Protein AF-A0A357V4C2-F1 (afdb_monomer_lite)

pLDDT: mean 92.84, std 8.67, range [49.09, 98.75]

Secondary structure (DSSP, 8-state):
-HHHHHHHHHHHHHHHHHHHHHHTT-EEE--S--SGGGEEEETTEEEE-----S-HHHHEEEHHHHHHHHHHHHHHTT-HHHHHHHHHHHHTTS-TTSHHHHGGGGHHHHHHHHHHHHHHHHHHHHHH-S-HHHHHHHHHHHHHHHHHHHHHTSPPPP-EEEE---TTSSHHHHHHHHGGGSSSTT--EEEEHHHHHHHHHT--TTSPPPGGGGSHHHHHHHHHHHHHHHHHHHHTT--EEEE----SGGG-

Structure (mmCIF, N/CA/C/O backbone):
data_AF-A0A357V4C2-F1
#
_entry.id   AF-A0A357V4C2-F1
#
loop_
_atom_site.group_PDB
_atom_site.id
_atom_site.type_symbol
_atom_site.label_atom_id
_atom_site.label_alt_id
_atom_site.label_comp_id
_atom_site.label_asym_id
_atom_site.label_entity_id
_atom_site.label_seq_id
_atom_site.pdbx_PDB_ins_code
_atom_site.Cartn_x
_atom_site.Cartn_y
_atom_site.Cartn_z
_atom_site.occupancy
_atom_site.B_iso_or_equiv
_atom_site.auth_seq_id
_atom_site.auth_comp_id
_atom_site.auth_asym_id
_atom_site.auth_atom_id
_atom_site.pdbx_PDB_model_num
ATOM 1 N N . ASP A 1 1 ? 14.627 -16.674 -13.467 1.00 81.00 1 ASP A N 1
ATOM 2 C CA . ASP A 1 1 ? 15.610 -15.724 -12.892 1.00 81.00 1 ASP A CA 1
ATOM 3 C C . ASP A 1 1 ? 15.051 -15.270 -11.551 1.00 81.00 1 ASP A C 1
ATOM 5 O O . ASP A 1 1 ? 13.855 -15.416 -11.337 1.00 81.00 1 ASP A O 1
ATOM 9 N N . ALA A 1 2 ? 15.866 -14.753 -10.628 1.00 87.06 2 ALA A N 1
ATOM 10 C CA . ALA A 1 2 ? 15.413 -14.532 -9.247 1.00 87.06 2 ALA A CA 1
ATOM 11 C C . ALA A 1 2 ? 14.161 -13.636 -9.119 1.00 87.06 2 ALA A C 1
ATOM 13 O O . ALA A 1 2 ? 13.390 -13.806 -8.179 1.00 87.06 2 ALA A O 1
ATOM 14 N N . LEU A 1 3 ? 13.957 -12.695 -10.052 1.00 92.62 3 LEU A N 1
ATOM 15 C CA . LEU A 1 3 ? 12.750 -11.868 -10.091 1.00 92.62 3 LEU A CA 1
ATOM 16 C C . LEU A 1 3 ? 11.538 -12.697 -10.532 1.00 92.62 3 LEU A C 1
ATOM 18 O O . LEU A 1 3 ? 10.541 -12.730 -9.826 1.00 92.62 3 LEU A O 1
ATOM 22 N N . THR A 1 4 ? 11.644 -13.410 -11.655 1.00 93.69 4 THR A N 1
ATOM 23 C CA . THR A 1 4 ? 10.570 -14.266 -12.185 1.00 93.69 4 THR A CA 1
ATOM 24 C C . THR A 1 4 ? 10.181 -15.358 -11.195 1.00 93.69 4 THR A C 1
ATOM 26 O O . THR A 1 4 ? 8.996 -15.572 -10.948 1.00 93.69 4 THR A O 1
ATOM 29 N N . ASP A 1 5 ? 11.172 -16.041 -10.625 1.00 93.88 5 ASP A N 1
ATOM 30 C CA . ASP A 1 5 ? 10.958 -17.181 -9.736 1.00 93.88 5 ASP A CA 1
ATOM 31 C C . ASP A 1 5 ? 10.336 -16.706 -8.412 1.00 93.88 5 ASP A C 1
ATOM 33 O O . ASP A 1 5 ? 9.346 -17.277 -7.958 1.00 93.88 5 ASP A O 1
ATOM 37 N N . GLY A 1 6 ? 10.831 -15.590 -7.857 1.00 94.31 6 GLY A N 1
ATOM 38 C CA . GLY A 1 6 ? 10.263 -14.968 -6.658 1.00 94.31 6 GLY A CA 1
ATOM 39 C C . GLY A 1 6 ? 8.847 -14.422 -6.869 1.00 94.31 6 GLY A C 1
ATOM 40 O O . GLY A 1 6 ? 7.979 -14.633 -6.025 1.00 94.31 6 GLY A O 1
ATOM 41 N N . SER A 1 7 ? 8.578 -13.763 -8.004 1.00 95.75 7 SER A N 1
ATOM 42 C CA . SER A 1 7 ? 7.233 -13.273 -8.330 1.00 95.75 7 SER A CA 1
ATOM 43 C C . SER A 1 7 ? 6.234 -14.418 -8.483 1.00 95.75 7 SER A C 1
ATOM 45 O O . SER A 1 7 ? 5.135 -14.319 -7.946 1.00 95.75 7 SER A O 1
ATOM 47 N N . ARG A 1 8 ? 6.609 -15.507 -9.173 1.00 96.06 8 ARG A N 1
ATOM 48 C CA . ARG A 1 8 ? 5.746 -16.688 -9.343 1.00 96.06 8 ARG A CA 1
ATOM 49 C C . ARG A 1 8 ? 5.461 -17.375 -8.016 1.00 96.06 8 ARG A C 1
ATOM 51 O O . ARG A 1 8 ? 4.304 -17.608 -7.705 1.00 96.06 8 ARG A O 1
ATOM 58 N N . GLN A 1 9 ? 6.486 -17.608 -7.199 1.00 95.56 9 GLN A N 1
ATOM 59 C CA . GLN A 1 9 ? 6.306 -18.216 -5.881 1.00 95.56 9 GLN A CA 1
ATOM 60 C C . GLN A 1 9 ? 5.346 -17.399 -5.001 1.00 95.56 9 GLN A C 1
ATOM 62 O O . GLN A 1 9 ? 4.461 -17.960 -4.354 1.00 95.56 9 GLN A O 1
ATOM 67 N N . LEU A 1 10 ? 5.504 -16.071 -4.985 1.00 95.00 10 LEU A N 1
ATOM 68 C CA . LEU A 1 10 ? 4.632 -15.198 -4.207 1.00 95.00 10 LEU A CA 1
ATOM 69 C C . LEU A 1 10 ? 3.207 -15.176 -4.777 1.00 95.00 10 LEU A C 1
ATOM 71 O O . LEU A 1 10 ? 2.251 -15.295 -4.014 1.00 95.00 10 LEU A O 1
ATOM 75 N N . GLN A 1 11 ? 3.054 -15.097 -6.101 1.00 96.50 11 GLN A N 1
ATOM 76 C CA . GLN A 1 11 ? 1.756 -15.202 -6.772 1.00 96.50 11 GLN A CA 1
ATOM 77 C C . GLN A 1 11 ? 1.038 -16.515 -6.433 1.00 96.50 11 GLN A C 1
ATOM 79 O O . GLN A 1 11 ? -0.134 -16.484 -6.055 1.00 96.50 11 GLN A O 1
ATOM 84 N N . ASP A 1 12 ? 1.732 -17.650 -6.511 1.00 97.00 12 ASP A N 1
ATOM 85 C CA . ASP A 1 12 ? 1.168 -18.968 -6.212 1.00 97.00 12 ASP A CA 1
ATOM 86 C C . ASP A 1 12 ? 0.656 -19.016 -4.763 1.00 97.00 12 ASP A C 1
ATOM 88 O O . ASP A 1 12 ? -0.478 -19.422 -4.512 1.00 97.00 12 ASP A O 1
ATOM 92 N N . SER A 1 13 ? 1.438 -18.490 -3.811 1.00 96.62 13 SER A N 1
ATOM 93 C CA . SER A 1 13 ? 1.037 -18.415 -2.396 1.00 96.62 13 SER A CA 1
ATOM 94 C C . SER A 1 13 ? -0.152 -17.482 -2.118 1.00 96.62 13 SER A C 1
ATOM 96 O O . SER A 1 13 ? -0.838 -17.648 -1.111 1.00 96.62 13 SER A O 1
ATOM 98 N N . LEU A 1 14 ? -0.425 -16.522 -3.008 1.00 97.25 14 LEU A N 1
ATOM 99 C CA . LEU A 1 14 ? -1.455 -15.491 -2.843 1.00 97.25 14 LEU A CA 1
ATOM 100 C C . LEU A 1 14 ? -2.625 -15.632 -3.830 1.00 97.25 14 LEU A C 1
ATOM 102 O O . LEU A 1 14 ? -3.494 -14.761 -3.880 1.00 97.25 14 LEU A O 1
ATOM 106 N N . THR A 1 15 ? -2.685 -16.727 -4.594 1.00 97.81 15 THR A N 1
ATOM 107 C CA . THR A 1 15 ? -3.699 -16.935 -5.644 1.00 97.81 15 THR A CA 1
ATOM 108 C C . THR A 1 15 ? -5.122 -16.851 -5.091 1.00 97.81 15 THR A C 1
ATOM 110 O O . THR A 1 15 ? -5.951 -16.127 -5.636 1.00 97.81 15 THR A O 1
ATOM 113 N N . ALA A 1 16 ? -5.390 -17.484 -3.945 1.00 97.94 16 ALA A N 1
ATOM 114 C CA . ALA A 1 16 ? -6.708 -17.423 -3.311 1.00 97.94 16 ALA A CA 1
ATOM 115 C C . ALA A 1 16 ? -7.118 -15.989 -2.921 1.00 97.94 16 ALA A C 1
ATOM 117 O O . ALA A 1 16 ? -8.288 -15.628 -3.033 1.00 97.94 16 ALA A O 1
ATOM 118 N N . LEU A 1 17 ? -6.165 -15.153 -2.494 1.00 97.88 17 LEU A N 1
ATOM 119 C CA . LEU A 1 17 ? -6.431 -13.755 -2.153 1.00 97.88 17 LEU A CA 1
ATOM 120 C C . LEU A 1 17 ? -6.676 -12.905 -3.408 1.00 97.88 17 LEU A C 1
ATOM 122 O O . LEU A 1 17 ? -7.552 -12.042 -3.395 1.00 97.88 17 LEU A O 1
ATOM 126 N N . LEU A 1 18 ? -5.948 -13.163 -4.500 1.00 97.81 18 LEU A N 1
ATOM 127 C CA . LEU A 1 18 ? -6.205 -12.535 -5.801 1.00 97.81 18 LEU A CA 1
ATOM 128 C C . LEU A 1 18 ? -7.623 -12.849 -6.301 1.00 97.81 18 LEU A C 1
ATOM 130 O O . LEU A 1 18 ? -8.354 -11.931 -6.680 1.00 97.81 18 LEU A O 1
ATOM 134 N N . ASP A 1 19 ? -8.032 -14.118 -6.248 1.00 97.56 19 ASP A N 1
ATOM 135 C CA . ASP A 1 19 ? -9.378 -14.544 -6.640 1.00 97.56 19 ASP A CA 1
ATOM 136 C C . ASP A 1 19 ? -10.453 -13.927 -5.737 1.00 97.56 19 ASP A C 1
ATOM 138 O O . ASP A 1 19 ? -11.412 -13.340 -6.235 1.00 97.56 19 ASP A O 1
ATOM 142 N N . ALA A 1 20 ? -10.258 -13.948 -4.414 1.00 97.00 20 ALA A N 1
ATOM 143 C CA . ALA A 1 20 ? -11.191 -13.332 -3.471 1.00 97.00 20 ALA A CA 1
ATOM 144 C C . ALA A 1 20 ? -11.370 -11.828 -3.728 1.00 97.00 20 ALA A C 1
ATOM 146 O O . ALA A 1 20 ? -12.476 -11.290 -3.617 1.00 97.00 20 ALA A O 1
ATOM 147 N N . ARG A 1 21 ? -10.296 -11.123 -4.104 1.00 96.75 21 ARG A N 1
ATOM 148 C CA . ARG A 1 21 ? -10.368 -9.702 -4.460 1.00 96.75 21 ARG A CA 1
ATOM 149 C C . ARG A 1 21 ? -11.123 -9.469 -5.766 1.00 96.75 21 ARG A C 1
ATOM 151 O O . ARG A 1 21 ? -11.951 -8.557 -5.821 1.00 96.75 21 ARG A O 1
ATOM 158 N N . ARG A 1 22 ? -10.907 -10.305 -6.787 1.00 96.50 22 ARG A N 1
ATOM 159 C CA . ARG A 1 22 ? -11.706 -10.281 -8.024 1.00 96.50 22 ARG A CA 1
ATOM 160 C C . ARG A 1 22 ? -13.189 -10.470 -7.714 1.00 96.50 22 ARG A C 1
ATOM 162 O O . ARG A 1 22 ? -13.999 -9.633 -8.106 1.00 96.50 22 ARG A O 1
ATOM 169 N N . ASP A 1 23 ? -13.523 -11.523 -6.978 1.00 96.75 23 ASP A N 1
ATOM 170 C CA . ASP A 1 23 ? -14.907 -11.938 -6.727 1.00 96.75 23 ASP A CA 1
ATOM 171 C C . ASP A 1 23 ? -15.659 -10.954 -5.815 1.00 96.75 23 ASP A C 1
ATOM 173 O O . ASP A 1 23 ? -16.881 -10.843 -5.878 1.00 96.75 23 ASP A O 1
ATOM 177 N N . SER A 1 24 ? -14.928 -10.168 -5.021 1.00 95.19 24 SER A N 1
ATOM 178 C CA . SER A 1 24 ? -15.470 -9.084 -4.193 1.00 95.19 24 SER A CA 1
ATOM 179 C C . SER A 1 24 ? -15.446 -7.707 -4.876 1.00 95.19 24 SER A C 1
ATOM 181 O O . SER A 1 24 ? -15.618 -6.682 -4.214 1.00 95.19 24 SER A O 1
ATOM 183 N N . GLY A 1 25 ? -15.235 -7.650 -6.196 1.00 95.06 25 GLY A N 1
ATOM 184 C CA . GLY A 1 25 ? -15.371 -6.425 -6.990 1.00 95.06 25 GLY A CA 1
ATOM 185 C C . GLY A 1 25 ? -14.193 -5.450 -6.904 1.00 95.06 25 GLY A C 1
ATOM 186 O O . GLY A 1 25 ? -14.340 -4.285 -7.276 1.00 95.06 25 GLY A O 1
ATOM 187 N N . ARG A 1 26 ? -13.016 -5.891 -6.431 1.00 96.62 26 ARG A N 1
ATOM 188 C CA . ARG A 1 26 ? -11.792 -5.063 -6.445 1.00 96.62 26 ARG A CA 1
ATOM 189 C C . ARG A 1 26 ? -11.100 -5.039 -7.802 1.00 96.62 26 ARG A C 1
ATOM 191 O O . ARG A 1 26 ? -10.228 -4.203 -8.005 1.00 96.62 26 ARG A O 1
ATOM 198 N N . VAL A 1 27 ? -11.480 -5.902 -8.739 1.00 97.12 27 VAL A N 1
ATOM 199 C CA . VAL A 1 27 ? -11.058 -5.787 -10.140 1.00 97.12 27 VAL A CA 1
ATOM 200 C C . VAL A 1 27 ? -12.085 -4.935 -10.877 1.00 97.12 27 VAL A C 1
ATOM 202 O O . VAL A 1 27 ? -13.242 -5.327 -11.015 1.00 97.12 27 VAL A O 1
ATOM 205 N N . ARG A 1 28 ? -11.667 -3.751 -11.329 1.00 95.75 28 ARG A N 1
ATOM 206 C CA . ARG A 1 28 ? -12.536 -2.769 -11.994 1.00 95.75 28 ARG A CA 1
ATOM 207 C C . ARG A 1 28 ? -11.776 -2.018 -13.077 1.00 95.75 28 ARG A C 1
ATOM 209 O O . ARG A 1 28 ? -10.562 -2.160 -13.193 1.00 95.75 28 ARG A O 1
ATOM 216 N N . HIS A 1 29 ? -12.490 -1.204 -13.850 1.00 96.81 29 HIS A N 1
ATOM 217 C CA . HIS A 1 29 ? -11.849 -0.257 -14.755 1.00 96.81 29 HIS A CA 1
ATOM 218 C C . HIS A 1 29 ? -11.107 0.811 -13.932 1.00 96.81 29 HIS A C 1
ATOM 220 O O . HIS A 1 29 ? -11.721 1.555 -13.164 1.00 96.81 29 HIS A O 1
ATOM 226 N N . CYS A 1 30 ? -9.786 0.807 -14.044 1.00 97.06 30 CYS A N 1
ATOM 227 C CA . CYS A 1 30 ? -8.820 1.604 -13.297 1.00 97.06 30 CYS A CA 1
ATOM 228 C C . CYS A 1 30 ? -8.010 2.481 -14.271 1.00 97.06 30 CYS A C 1
ATOM 230 O O . CYS A 1 30 ? -8.277 2.490 -15.469 1.00 97.06 30 CYS A O 1
ATOM 232 N N . HIS A 1 31 ? -7.008 3.212 -13.780 1.00 97.56 31 HIS A N 1
ATOM 233 C CA . HIS A 1 31 ? -6.153 4.028 -14.647 1.00 97.56 31 HIS A CA 1
ATOM 234 C C . HIS A 1 31 ? -5.223 3.172 -15.521 1.00 97.56 31 HIS A C 1
ATOM 236 O O . HIS A 1 31 ? -4.890 3.548 -16.644 1.00 97.56 31 HIS A O 1
ATOM 242 N N . GLY A 1 32 ? -4.730 2.049 -14.992 1.00 95.88 32 GLY A N 1
ATOM 243 C CA . GLY A 1 32 ? -3.836 1.121 -15.694 1.00 95.88 32 GLY A CA 1
ATOM 244 C C . GLY A 1 32 ? -2.366 1.560 -15.709 1.00 95.88 32 GLY A C 1
ATOM 245 O O . GLY A 1 32 ? -1.478 0.710 -15.613 1.00 95.88 32 GLY A O 1
ATOM 246 N N . ASP A 1 33 ? -2.110 2.871 -15.739 1.00 96.19 33 ASP A N 1
ATOM 247 C CA . ASP A 1 33 ? -0.777 3.507 -15.741 1.00 96.19 33 ASP A CA 1
ATOM 248 C C . ASP A 1 33 ? -0.645 4.648 -14.704 1.00 96.19 33 ASP A C 1
ATOM 250 O O . ASP A 1 33 ? -0.179 5.746 -15.005 1.00 96.19 33 ASP A O 1
ATOM 254 N N . LEU A 1 34 ? -1.117 4.426 -13.470 1.00 97.00 34 LEU A N 1
ATOM 255 C CA . LEU A 1 34 ? -1.175 5.450 -12.414 1.00 97.00 34 LEU A CA 1
ATOM 256 C C . LEU A 1 34 ? 0.198 5.787 -11.799 1.00 97.00 34 LEU A C 1
ATOM 258 O O . LEU A 1 34 ? 0.466 5.509 -10.632 1.00 97.00 34 LEU A O 1
ATOM 262 N N . HIS A 1 35 ? 1.095 6.391 -12.568 1.00 96.44 35 HIS A N 1
ATOM 263 C CA . HIS A 1 35 ? 2.409 6.834 -12.095 1.00 96.44 35 HIS A CA 1
ATOM 264 C C . HIS A 1 35 ? 2.521 8.366 -12.076 1.00 96.44 35 HIS A C 1
ATOM 266 O O . HIS A 1 35 ? 1.731 9.050 -12.717 1.00 96.44 35 HIS A O 1
ATOM 272 N N . LEU A 1 36 ? 3.521 8.943 -11.398 1.00 96.06 36 LEU A N 1
ATOM 273 C CA . LEU A 1 36 ? 3.604 10.400 -11.185 1.00 96.06 36 LEU A CA 1
ATOM 274 C C . LEU A 1 36 ? 3.654 11.226 -12.474 1.00 96.06 36 LEU A C 1
ATOM 276 O O . LEU A 1 36 ? 3.258 12.384 -12.451 1.00 96.06 36 LEU A O 1
ATOM 280 N N . ALA A 1 37 ? 4.134 10.665 -13.589 1.00 95.38 37 ALA A N 1
ATOM 281 C CA . ALA A 1 37 ? 4.128 11.392 -14.861 1.00 95.38 37 ALA A CA 1
ATOM 282 C C . ALA A 1 37 ? 2.712 11.579 -15.445 1.00 95.38 37 ALA A C 1
ATOM 284 O O . ALA A 1 37 ? 2.551 12.417 -16.320 1.00 95.38 37 ALA A O 1
ATOM 285 N N . ASN A 1 38 ? 1.722 10.855 -14.912 1.00 97.25 38 ASN A N 1
ATOM 286 C CA . ASN A 1 38 ? 0.304 10.870 -15.289 1.00 97.25 38 ASN A CA 1
ATOM 287 C C . ASN A 1 38 ? -0.548 11.561 -14.205 1.00 97.25 38 ASN A C 1
ATOM 289 O O . ASN A 1 38 ? -1.750 11.335 -14.072 1.00 97.25 38 ASN A O 1
ATOM 293 N N . ILE A 1 39 ? 0.099 12.397 -13.384 1.00 96.88 39 ILE A N 1
ATOM 294 C CA . ILE A 1 39 ? -0.542 13.243 -12.379 1.00 96.88 39 ILE A CA 1
ATOM 295 C C . ILE A 1 39 ? -0.034 14.666 -12.573 1.00 96.88 39 ILE A C 1
ATOM 297 O O . ILE A 1 39 ? 1.165 14.929 -12.478 1.00 96.88 39 ILE A O 1
ATOM 301 N N . CYS A 1 40 ? -0.944 15.600 -12.821 1.00 96.62 40 CYS A N 1
ATOM 302 C CA . CYS A 1 40 ? -0.629 17.018 -12.928 1.00 96.62 40 CYS A CA 1
ATOM 303 C C . CYS A 1 40 ? -1.440 17.833 -11.918 1.00 96.62 40 CYS A C 1
ATOM 305 O O . CYS A 1 40 ? -2.384 17.342 -11.297 1.00 96.62 40 CYS A O 1
ATOM 307 N N . LEU A 1 41 ? -1.051 19.092 -11.729 1.00 97.44 41 LEU A N 1
ATOM 308 C CA . LEU A 1 41 ? -1.914 20.070 -11.081 1.00 97.44 41 LEU A CA 1
ATOM 309 C C . LEU A 1 41 ? -2.729 20.758 -12.168 1.00 97.44 41 LEU A C 1
ATOM 311 O O . LEU A 1 41 ? -2.182 21.519 -12.964 1.00 97.44 41 LEU A O 1
ATOM 315 N N . PHE A 1 42 ? -4.027 20.495 -12.180 1.00 97.06 42 PHE A N 1
ATOM 316 C CA . PHE A 1 42 ? -4.988 21.195 -13.018 1.00 97.06 42 PHE A CA 1
ATOM 317 C C . PHE A 1 42 ? -5.918 21.973 -12.089 1.00 97.06 42 PHE A C 1
ATOM 319 O O . PHE A 1 42 ? -6.444 21.409 -11.135 1.00 97.06 42 PHE A O 1
ATOM 326 N N . GLU A 1 43 ? -6.023 23.290 -12.286 1.00 96.44 43 GLU A N 1
ATOM 327 C CA . GLU A 1 43 ? -6.814 24.182 -11.418 1.00 96.44 43 GLU A CA 1
ATOM 328 C C . GLU A 1 43 ? -6.485 24.043 -9.914 1.00 96.44 43 GLU A C 1
ATOM 330 O O . GLU A 1 43 ? -7.354 24.079 -9.048 1.00 96.44 43 GLU A O 1
ATOM 335 N N . ASN A 1 44 ? -5.194 23.889 -9.588 1.00 95.00 44 ASN A N 1
ATOM 336 C CA . ASN A 1 44 ? -4.680 23.648 -8.229 1.00 95.00 44 ASN A CA 1
ATOM 337 C C . ASN A 1 44 ? -5.148 22.334 -7.568 1.00 95.00 44 ASN A C 1
ATOM 339 O O . ASN A 1 44 ? -4.936 22.148 -6.368 1.00 95.00 44 ASN A O 1
ATOM 343 N N . ALA A 1 45 ? -5.714 21.399 -8.333 1.00 95.06 45 ALA A N 1
ATOM 344 C CA . ALA A 1 45 ? -6.089 20.069 -7.870 1.00 95.06 45 ALA A CA 1
ATOM 345 C C . ALA A 1 45 ? -5.209 18.981 -8.518 1.00 95.06 45 ALA A C 1
ATOM 347 O O . ALA A 1 45 ? -4.977 19.017 -9.733 1.00 95.06 45 ALA A O 1
ATOM 348 N N . PRO A 1 46 ? -4.725 17.986 -7.74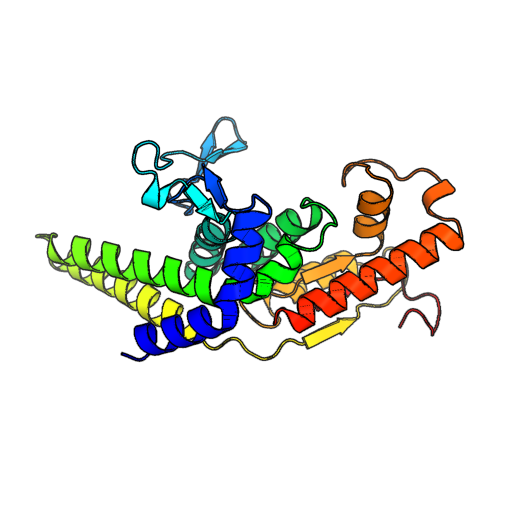6 1.00 93.69 46 PRO A N 1
ATOM 349 C CA . PRO A 1 46 ? -4.105 16.795 -8.315 1.00 93.69 46 PRO A CA 1
ATOM 350 C C . PRO A 1 46 ? -5.099 16.084 -9.234 1.00 93.69 46 PRO A C 1
ATOM 352 O O . PRO A 1 46 ? -6.151 15.634 -8.783 1.00 93.69 46 PRO A O 1
ATOM 355 N N . THR A 1 47 ? -4.756 15.997 -10.512 1.00 96.62 47 THR A N 1
ATOM 356 C CA . THR A 1 47 ? -5.618 15.457 -11.561 1.00 96.62 47 THR A CA 1
ATOM 357 C C . THR A 1 47 ? -4.875 14.357 -12.296 1.00 96.62 47 THR A C 1
ATOM 359 O O . THR A 1 47 ? -3.725 14.532 -12.703 1.00 96.62 47 THR A O 1
ATOM 362 N N . LEU A 1 48 ? -5.531 13.205 -12.413 1.00 96.50 48 LEU A N 1
ATOM 363 C CA . LEU A 1 48 ? -5.026 12.055 -13.154 1.00 96.50 48 LEU A CA 1
ATOM 364 C C . LEU A 1 48 ? -5.335 12.250 -14.641 1.00 96.50 48 LEU A C 1
ATOM 366 O O . LEU A 1 48 ? -6.424 12.720 -14.974 1.00 96.50 48 LEU A O 1
ATOM 370 N N . PHE A 1 49 ? -4.405 11.897 -15.519 1.00 96.62 49 PHE A N 1
ATOM 371 C CA . PHE A 1 49 ? -4.584 11.987 -16.969 1.00 96.62 49 PHE A CA 1
ATOM 372 C C . PHE A 1 49 ? -3.836 10.852 -17.676 1.00 96.62 49 PHE A C 1
ATOM 374 O O . PHE A 1 49 ? -2.974 10.227 -17.073 1.00 96.62 49 PHE A O 1
ATOM 381 N N . ASP A 1 50 ? -4.136 10.613 -18.955 1.00 95.12 50 ASP A N 1
ATOM 382 C CA . ASP A 1 50 ? -3.511 9.538 -19.752 1.00 95.12 50 ASP A CA 1
ATOM 383 C C . ASP A 1 50 ? -3.781 8.127 -19.186 1.00 95.12 50 ASP A C 1
ATOM 385 O O . ASP A 1 50 ? -2.894 7.283 -19.043 1.00 95.12 50 ASP A O 1
ATOM 389 N N . ALA A 1 51 ? -5.038 7.874 -18.807 1.00 95.88 51 ALA A N 1
ATOM 390 C CA . ALA A 1 51 ? -5.490 6.540 -18.427 1.00 95.88 51 ALA A CA 1
ATOM 391 C C . ALA A 1 51 ? -5.553 5.611 -19.649 1.00 95.88 51 ALA A C 1
ATOM 393 O O . ALA A 1 51 ? -5.848 6.035 -20.766 1.00 95.88 51 ALA A O 1
ATOM 394 N N . ILE A 1 52 ? -5.321 4.315 -19.437 1.00 93.81 52 ILE A N 1
ATOM 395 C CA . ILE A 1 52 ? -5.466 3.317 -20.498 1.00 93.81 52 ILE A CA 1
ATOM 396 C C . ILE A 1 52 ? -6.960 3.049 -20.713 1.00 93.81 52 ILE A C 1
ATOM 398 O O . ILE A 1 52 ? -7.593 2.414 -19.880 1.00 93.81 52 ILE A O 1
ATOM 402 N N . GLU A 1 53 ? -7.516 3.492 -21.842 1.00 87.62 53 GLU A N 1
ATOM 403 C CA . GLU A 1 53 ? -8.964 3.384 -22.114 1.00 87.62 53 GLU A CA 1
ATOM 404 C C . GLU A 1 53 ? -9.345 2.227 -23.050 1.00 87.62 53 GLU A C 1
ATOM 406 O O . GLU A 1 53 ? -10.474 1.743 -23.025 1.00 87.62 53 GLU A O 1
ATOM 411 N N . PHE A 1 54 ? -8.412 1.767 -23.889 1.00 87.12 54 PHE A N 1
ATOM 412 C CA . PHE A 1 54 ? -8.725 0.869 -25.013 1.00 87.12 54 PHE A CA 1
ATOM 413 C C . PHE A 1 54 ? -8.140 -0.538 -24.874 1.00 87.12 54 PHE A C 1
ATOM 415 O O . PHE A 1 54 ? -8.217 -1.339 -25.804 1.00 87.12 54 PHE A O 1
ATOM 422 N N . ASN A 1 55 ? -7.533 -0.853 -23.729 1.00 91.81 55 ASN A N 1
ATOM 423 C CA . ASN A 1 55 ? -6.977 -2.173 -23.468 1.00 91.81 55 ASN A CA 1
ATOM 424 C C . ASN A 1 55 ? -7.455 -2.698 -22.115 1.00 91.81 55 ASN A C 1
ATOM 426 O O . ASN A 1 55 ? -6.848 -2.431 -21.078 1.00 91.81 55 ASN A O 1
ATOM 430 N N . ASP A 1 56 ? -8.524 -3.494 -22.150 1.00 91.06 56 ASP A N 1
ATOM 431 C CA . ASP A 1 56 ? -9.121 -4.102 -20.961 1.00 91.06 56 ASP A CA 1
ATOM 432 C C . ASP A 1 56 ? -8.114 -4.921 -20.142 1.00 91.06 56 ASP A C 1
ATOM 434 O O . ASP A 1 56 ? -8.207 -4.930 -18.919 1.00 91.06 56 ASP A O 1
ATOM 438 N N . ALA A 1 57 ? -7.124 -5.561 -20.775 1.00 90.69 57 ALA A N 1
ATOM 439 C CA . ALA A 1 57 ? -6.120 -6.351 -20.059 1.00 90.69 57 ALA A CA 1
ATOM 440 C C . ALA A 1 57 ? -5.205 -5.488 -19.170 1.00 90.69 57 ALA A C 1
ATOM 442 O O . ALA A 1 57 ? -4.614 -5.997 -18.219 1.00 90.69 57 ALA A O 1
ATOM 443 N N . PHE A 1 58 ? -5.094 -4.191 -19.464 1.00 90.25 58 PHE A N 1
ATOM 444 C CA . PHE A 1 58 ? -4.321 -3.235 -18.670 1.00 90.25 58 PHE A CA 1
ATOM 445 C C . PHE A 1 58 ? -5.196 -2.291 -17.841 1.00 90.25 58 PHE A C 1
ATOM 447 O O . PHE A 1 58 ? -4.729 -1.773 -16.829 1.00 90.25 58 PHE A O 1
ATOM 454 N N . ALA A 1 59 ? -6.453 -2.093 -18.236 1.00 93.00 59 ALA A N 1
ATOM 455 C CA . ALA A 1 59 ? -7.371 -1.173 -17.578 1.00 93.00 59 ALA A CA 1
ATOM 456 C C . ALA A 1 59 ? -8.305 -1.862 -16.570 1.00 93.00 59 ALA A C 1
ATOM 458 O O . ALA A 1 59 ? -8.662 -1.258 -15.561 1.00 93.00 59 ALA A O 1
ATOM 459 N N . ARG A 1 60 ? -8.696 -3.128 -16.785 1.00 96.88 60 ARG A N 1
ATOM 460 C CA . ARG A 1 60 ? -9.520 -3.907 -15.843 1.00 96.88 60 ARG A CA 1
ATOM 461 C C . ARG A 1 60 ? -8.634 -4.698 -14.897 1.00 96.88 60 ARG A C 1
ATOM 463 O O . ARG A 1 60 ? -8.350 -5.874 -15.107 1.00 96.88 60 ARG A O 1
ATOM 470 N N . ILE A 1 61 ? -8.190 -4.022 -13.851 1.00 97.38 61 ILE A N 1
ATOM 471 C CA . ILE A 1 61 ? -7.194 -4.530 -12.909 1.00 97.38 61 ILE A CA 1
ATOM 472 C C . ILE A 1 61 ? -7.643 -4.311 -11.468 1.00 97.38 61 ILE A C 1
ATOM 474 O O . ILE A 1 61 ? -8.604 -3.589 -11.192 1.00 97.38 61 ILE A O 1
ATOM 478 N N . ASP A 1 62 ? -6.932 -4.948 -10.543 1.00 97.88 62 ASP A N 1
ATOM 479 C CA . ASP A 1 62 ? -7.135 -4.740 -9.116 1.00 97.88 62 ASP A CA 1
ATOM 480 C C . ASP A 1 62 ? -6.830 -3.285 -8.712 1.00 97.88 62 ASP A C 1
ATOM 482 O O . ASP A 1 62 ? -5.812 -2.711 -9.105 1.00 97.88 62 ASP A O 1
ATOM 486 N N . VAL A 1 63 ? -7.694 -2.690 -7.893 1.00 97.25 63 VAL A N 1
ATOM 487 C CA . VAL A 1 63 ? -7.547 -1.306 -7.406 1.00 97.25 63 VAL A CA 1
ATOM 488 C C . VAL A 1 63 ? -6.256 -1.048 -6.641 1.00 97.25 63 VAL A C 1
ATOM 490 O O . VAL A 1 63 ? -5.661 0.021 -6.771 1.00 97.25 63 VAL A O 1
ATOM 493 N N . LEU A 1 64 ? -5.804 -2.025 -5.858 1.00 97.75 64 LEU A N 1
ATOM 494 C CA . LEU A 1 64 ? -4.565 -1.944 -5.103 1.00 97.75 64 LEU A CA 1
ATOM 495 C C . LEU A 1 64 ? -3.364 -2.147 -6.034 1.00 97.75 64 LEU A C 1
ATOM 497 O O . LEU A 1 64 ? -2.321 -1.542 -5.805 1.00 97.75 64 LEU A O 1
ATOM 501 N N . TYR A 1 65 ? -3.515 -2.917 -7.117 1.00 98.31 65 TYR A N 1
ATOM 502 C CA . TYR A 1 65 ? -2.496 -3.032 -8.167 1.00 98.31 65 TYR A CA 1
ATOM 503 C C . TYR A 1 65 ? -2.325 -1.736 -8.974 1.00 98.31 65 TYR A C 1
ATOM 505 O O . TYR A 1 65 ? -1.212 -1.404 -9.394 1.00 98.31 65 TYR A O 1
ATOM 513 N N . ASP A 1 66 ? -3.405 -0.983 -9.191 1.00 98.19 66 ASP A N 1
ATOM 514 C CA . ASP A 1 66 ? -3.343 0.359 -9.780 1.00 98.19 66 ASP A CA 1
ATOM 515 C C . ASP A 1 66 ? -2.693 1.362 -8.815 1.00 98.19 66 ASP A C 1
ATOM 517 O O . ASP A 1 66 ? -1.719 2.026 -9.170 1.00 98.19 66 ASP A O 1
ATOM 521 N N . LEU A 1 67 ? -3.127 1.379 -7.547 1.00 98.25 67 LEU A N 1
ATOM 522 C CA . LEU A 1 67 ? -2.530 2.211 -6.494 1.00 98.25 67 LEU A CA 1
ATOM 523 C C . LEU A 1 67 ? -1.032 1.930 -6.298 1.00 98.25 67 LEU A C 1
ATOM 525 O O . LEU A 1 67 ? -0.244 2.861 -6.119 1.00 98.25 67 LEU A O 1
ATOM 529 N N . ALA A 1 68 ? -0.623 0.659 -6.346 1.00 98.56 68 ALA A N 1
ATOM 530 C CA . ALA A 1 68 ? 0.768 0.245 -6.187 1.00 98.56 68 ALA A CA 1
ATOM 531 C C . ALA A 1 68 ? 1.694 0.907 -7.212 1.00 98.56 68 ALA A C 1
ATOM 533 O O . ALA A 1 68 ? 2.874 1.100 -6.921 1.00 98.56 68 ALA A O 1
ATOM 534 N N . PHE A 1 69 ? 1.183 1.301 -8.381 1.00 98.44 69 PHE A N 1
ATOM 535 C CA . PHE A 1 69 ? 1.995 1.999 -9.365 1.00 98.44 69 PHE A CA 1
ATOM 536 C C . PHE A 1 69 ? 2.451 3.364 -8.835 1.00 98.44 69 PHE A C 1
ATOM 538 O O . PHE A 1 69 ? 3.648 3.655 -8.833 1.00 98.44 69 PHE A O 1
ATOM 545 N N . LEU A 1 70 ? 1.534 4.147 -8.267 1.00 98.56 70 LEU A N 1
ATOM 546 C CA . LEU A 1 70 ? 1.851 5.433 -7.652 1.00 98.56 70 LEU A CA 1
ATOM 547 C C . LEU A 1 70 ? 2.782 5.265 -6.448 1.00 98.56 70 LEU A C 1
ATOM 549 O O . LEU A 1 70 ? 3.739 6.023 -6.291 1.00 98.56 70 LEU A O 1
ATOM 553 N N . LEU A 1 71 ? 2.515 4.266 -5.601 1.00 98.75 71 LEU A N 1
ATOM 554 C CA . LEU A 1 71 ? 3.323 4.000 -4.409 1.00 98.75 71 LEU A CA 1
ATOM 555 C C . LEU A 1 71 ? 4.767 3.634 -4.771 1.00 98.75 71 LEU A C 1
ATOM 557 O O . LEU A 1 71 ? 5.699 4.204 -4.203 1.00 98.75 71 LEU A O 1
ATOM 561 N N . MET A 1 72 ? 4.941 2.734 -5.741 1.00 98.50 72 MET A N 1
ATOM 562 C CA . MET A 1 72 ? 6.245 2.332 -6.268 1.00 98.50 72 MET A CA 1
ATOM 563 C C . MET A 1 72 ? 6.985 3.526 -6.876 1.00 98.50 72 MET A C 1
ATOM 565 O O . MET A 1 72 ? 8.157 3.747 -6.592 1.00 98.50 72 MET A O 1
ATOM 569 N N . ASP A 1 73 ? 6.293 4.337 -7.673 1.00 97.81 73 ASP A N 1
ATOM 570 C CA . ASP A 1 73 ? 6.899 5.453 -8.399 1.00 97.81 73 ASP A CA 1
ATOM 571 C C . ASP A 1 73 ? 7.290 6.619 -7.456 1.00 97.81 73 ASP A C 1
ATOM 573 O O . ASP A 1 73 ? 8.286 7.315 -7.684 1.00 97.81 73 ASP A O 1
ATOM 577 N N . LEU A 1 74 ? 6.555 6.814 -6.353 1.00 98.25 74 LEU A N 1
ATOM 578 C CA . LEU A 1 74 ? 6.936 7.711 -5.254 1.00 98.25 74 LEU A CA 1
ATOM 579 C C . LEU A 1 74 ? 8.160 7.192 -4.493 1.00 98.25 74 LEU A C 1
ATOM 581 O O . LEU A 1 74 ? 9.102 7.951 -4.258 1.00 98.25 74 LEU A O 1
ATOM 585 N N . ASP A 1 75 ? 8.159 5.915 -4.111 1.00 97.75 75 ASP A N 1
ATOM 586 C CA . ASP A 1 75 ? 9.265 5.288 -3.382 1.00 97.75 75 ASP A CA 1
ATOM 587 C C . ASP A 1 75 ? 10.562 5.297 -4.205 1.00 97.75 75 ASP A C 1
ATOM 589 O O . ASP A 1 75 ? 11.604 5.740 -3.714 1.00 97.75 75 ASP A O 1
ATOM 593 N N . GLN A 1 76 ? 10.482 4.956 -5.496 1.00 96.38 76 GLN A N 1
ATOM 594 C CA . GLN A 1 76 ? 11.615 4.990 -6.422 1.00 96.38 76 GLN A CA 1
ATOM 595 C C . GLN A 1 76 ? 12.276 6.370 -6.502 1.00 96.38 76 GLN A C 1
ATOM 597 O O . GLN A 1 76 ? 13.495 6.468 -6.643 1.00 96.38 76 GLN A O 1
ATOM 602 N N . ARG A 1 77 ? 11.489 7.448 -6.400 1.00 95.75 77 ARG A N 1
ATOM 603 C CA . ARG A 1 77 ? 11.990 8.833 -6.414 1.00 95.75 77 ARG A CA 1
ATOM 604 C C . ARG A 1 77 ? 12.432 9.345 -5.039 1.00 95.75 77 ARG A C 1
ATOM 606 O O . ARG A 1 77 ? 12.731 10.527 -4.901 1.00 95.75 77 ARG A O 1
ATOM 613 N N . GLY A 1 78 ? 12.482 8.487 -4.021 1.00 96.31 78 GLY A N 1
ATOM 614 C CA . GLY A 1 78 ? 12.880 8.863 -2.662 1.00 96.31 78 GLY A CA 1
ATOM 615 C C . GLY A 1 78 ? 11.773 9.554 -1.862 1.00 96.31 78 GLY A C 1
ATOM 616 O O . GLY A 1 78 ? 12.030 10.119 -0.800 1.00 96.31 78 GLY A O 1
ATOM 617 N N . HIS A 1 79 ? 10.525 9.496 -2.328 1.00 97.38 79 HIS A N 1
ATOM 618 C CA . HIS A 1 79 ? 9.365 10.092 -1.670 1.00 97.38 79 HIS A CA 1
ATOM 619 C C . HIS A 1 79 ? 8.541 9.064 -0.885 1.00 97.38 79 HIS A C 1
ATOM 621 O O . HIS A 1 79 ? 7.316 9.170 -0.803 1.00 97.38 79 HIS A O 1
ATOM 627 N N . ARG A 1 80 ? 9.204 8.097 -0.236 1.00 97.00 80 ARG A N 1
ATOM 628 C CA . ARG A 1 80 ? 8.554 7.054 0.580 1.00 97.00 80 ARG A CA 1
ATOM 629 C C . ARG A 1 80 ? 7.588 7.617 1.628 1.00 97.00 80 ARG A C 1
ATOM 631 O O . ARG A 1 80 ? 6.518 7.058 1.849 1.00 97.00 80 ARG A O 1
ATOM 638 N N . ARG A 1 81 ? 7.905 8.777 2.217 1.00 97.19 81 ARG A N 1
ATOM 639 C CA . ARG A 1 81 ? 6.997 9.502 3.126 1.00 97.19 81 ARG A CA 1
ATOM 640 C C . ARG A 1 81 ? 5.658 9.837 2.466 1.00 97.19 81 ARG A C 1
ATOM 642 O O . ARG A 1 81 ? 4.616 9.605 3.067 1.00 97.19 81 ARG A O 1
ATOM 649 N N . LEU A 1 82 ? 5.669 10.329 1.227 1.00 97.50 82 LEU A N 1
ATOM 650 C CA . LEU A 1 82 ? 4.443 10.606 0.473 1.00 97.50 82 LEU A CA 1
ATOM 651 C C . LEU A 1 82 ? 3.711 9.314 0.096 1.00 97.50 82 LEU A C 1
ATOM 653 O O . LEU A 1 82 ? 2.492 9.268 0.225 1.00 97.50 82 LEU A O 1
ATOM 657 N N . ALA A 1 83 ? 4.432 8.254 -0.281 1.00 98.31 83 ALA A N 1
ATOM 658 C CA . ALA A 1 83 ? 3.825 6.947 -0.541 1.00 98.31 83 ALA A CA 1
ATOM 659 C C . ALA A 1 83 ? 3.092 6.409 0.704 1.00 98.31 83 ALA A C 1
ATOM 661 O O . ALA A 1 83 ? 1.953 5.955 0.618 1.00 98.31 83 ALA A O 1
ATOM 662 N N . SER A 1 84 ? 3.703 6.537 1.886 1.00 98.31 84 SER A N 1
ATOM 663 C CA . SER A 1 84 ? 3.090 6.139 3.158 1.00 98.31 84 SER A CA 1
ATOM 664 C C . SER A 1 84 ? 1.833 6.957 3.465 1.00 98.31 84 SER A C 1
ATOM 666 O O . SER A 1 84 ? 0.821 6.389 3.882 1.00 98.31 84 SER A O 1
ATOM 668 N N . PHE A 1 85 ? 1.850 8.272 3.204 1.00 96.81 85 PHE A N 1
ATOM 669 C CA . PHE A 1 85 ? 0.660 9.116 3.339 1.00 96.81 85 PHE A CA 1
ATOM 670 C C . PHE A 1 85 ? -0.462 8.697 2.389 1.00 96.81 85 PHE A C 1
ATOM 672 O O . PHE A 1 85 ? -1.607 8.601 2.827 1.00 96.81 85 PHE A O 1
ATOM 679 N N . VAL A 1 86 ? -0.145 8.436 1.119 1.00 97.56 86 VAL A N 1
ATOM 680 C CA . VAL A 1 86 ? -1.121 7.993 0.116 1.00 97.56 86 VAL A CA 1
ATOM 681 C C . VAL A 1 86 ? -1.767 6.677 0.546 1.00 97.56 86 VAL A C 1
ATOM 683 O O . VAL A 1 86 ? -2.994 6.611 0.612 1.00 97.56 86 VAL A O 1
ATOM 686 N N . LEU A 1 87 ? -0.971 5.667 0.921 1.00 98.25 87 LEU A N 1
ATOM 687 C CA . LEU A 1 87 ? -1.498 4.371 1.357 1.00 98.25 87 LEU A CA 1
ATOM 688 C C . LEU A 1 87 ? -2.386 4.504 2.599 1.00 98.25 87 LEU A C 1
ATOM 690 O O . LEU A 1 87 ? -3.503 3.994 2.618 1.00 98.25 87 LEU A O 1
ATOM 694 N N . ASN A 1 88 ? -1.922 5.214 3.629 1.00 97.62 88 ASN A N 1
ATOM 695 C CA . ASN A 1 88 ? -2.708 5.389 4.848 1.00 97.62 88 ASN A CA 1
ATOM 696 C C . ASN A 1 88 ? -4.019 6.131 4.573 1.00 97.62 88 ASN A C 1
ATOM 698 O O . ASN A 1 88 ? -5.069 5.729 5.065 1.00 97.62 88 ASN A O 1
ATOM 702 N N . ARG A 1 89 ? -3.985 7.174 3.736 1.00 95.56 89 ARG A N 1
ATOM 703 C CA . ARG A 1 89 ? -5.187 7.941 3.405 1.00 95.56 89 ARG A CA 1
ATOM 704 C C . ARG A 1 89 ? -6.172 7.151 2.545 1.00 95.56 89 ARG A C 1
ATOM 706 O O . ARG A 1 89 ? -7.374 7.393 2.665 1.00 95.56 89 ARG A O 1
ATOM 713 N N . TYR A 1 90 ? -5.669 6.254 1.698 1.00 96.69 90 TYR A N 1
ATOM 714 C CA . TYR A 1 90 ? -6.472 5.280 0.964 1.00 96.69 90 TYR A CA 1
ATOM 715 C C . TYR A 1 90 ? -7.176 4.336 1.946 1.00 96.69 90 TYR A C 1
ATOM 717 O O . TYR A 1 90 ? -8.402 4.314 1.982 1.00 96.69 90 TYR A O 1
ATOM 725 N N . LEU A 1 91 ? -6.427 3.659 2.823 1.00 96.38 91 LEU A N 1
ATOM 726 C CA . LEU A 1 91 ? -6.976 2.702 3.796 1.00 96.38 91 LEU A CA 1
ATOM 727 C C . LEU A 1 91 ? -7.936 3.339 4.815 1.00 96.38 91 LEU A C 1
ATOM 729 O O . LEU A 1 91 ? -8.881 2.698 5.263 1.00 96.38 91 LEU A O 1
ATOM 733 N N . ASP A 1 92 ? -7.759 4.620 5.143 1.00 95.00 92 ASP A N 1
ATOM 734 C CA . ASP A 1 92 ? -8.708 5.352 5.992 1.00 95.00 92 ASP A CA 1
ATOM 735 C C . ASP A 1 92 ? -10.084 5.560 5.324 1.00 95.00 92 ASP A C 1
ATOM 737 O O . ASP A 1 92 ? -11.052 5.902 6.005 1.00 95.00 92 ASP A O 1
ATOM 741 N N . ARG A 1 93 ? -10.169 5.417 3.994 1.00 92.56 93 ARG A N 1
ATOM 742 C CA . ARG A 1 93 ? -11.372 5.679 3.186 1.00 92.56 93 ARG A CA 1
ATOM 743 C C . ARG A 1 93 ? -12.027 4.433 2.607 1.00 92.56 93 ARG A C 1
ATOM 745 O O . ARG A 1 93 ? -13.179 4.517 2.190 1.00 92.56 93 ARG A O 1
ATOM 752 N N . VAL A 1 94 ? -11.318 3.311 2.547 1.00 91.19 94 VAL A N 1
ATOM 753 C CA . VAL A 1 94 ? -11.906 2.061 2.057 1.00 91.19 94 VAL A CA 1
ATOM 754 C C . VAL A 1 94 ? -12.924 1.505 3.062 1.00 91.19 94 VAL A C 1
ATOM 756 O O . VAL A 1 94 ? -12.798 1.760 4.273 1.00 91.19 94 VAL A O 1
ATOM 759 N N . PRO A 1 95 ? -13.930 0.748 2.583 1.00 87.06 95 PRO A N 1
ATOM 760 C CA . PRO A 1 95 ? -14.901 0.081 3.443 1.00 87.06 95 PRO A CA 1
ATOM 761 C C . PRO A 1 95 ? -14.248 -0.765 4.546 1.00 87.06 95 PRO A C 1
ATOM 763 O O . PRO A 1 95 ? -13.146 -1.286 4.396 1.00 87.06 95 PRO A O 1
ATOM 766 N N . LEU A 1 96 ? -14.960 -0.928 5.663 1.00 84.50 96 LEU A N 1
ATOM 767 C CA . LEU A 1 96 ? -14.540 -1.750 6.808 1.00 84.50 96 LEU A CA 1
ATOM 768 C C . LEU A 1 96 ? -14.742 -3.263 6.585 1.00 84.50 96 LEU A C 1
ATOM 770 O O . LEU A 1 96 ? -14.775 -4.028 7.541 1.00 84.50 96 LEU A O 1
ATOM 774 N N . ASP A 1 97 ? -14.881 -3.709 5.338 1.00 87.31 97 ASP A N 1
ATOM 775 C CA . ASP A 1 97 ? -15.093 -5.121 4.991 1.00 87.31 97 ASP A CA 1
ATOM 776 C C . ASP A 1 97 ? -13.794 -5.952 4.991 1.00 87.31 97 ASP A C 1
ATOM 778 O O . ASP A 1 97 ? -13.810 -7.137 4.670 1.00 87.31 97 ASP A O 1
ATOM 782 N N . GLY A 1 98 ? -12.665 -5.326 5.335 1.00 82.31 98 GLY A N 1
ATOM 783 C CA . GLY A 1 98 ? -11.354 -5.959 5.465 1.00 82.31 98 GLY A CA 1
ATOM 784 C C . GLY A 1 98 ? -10.632 -6.212 4.142 1.00 82.31 98 GLY A C 1
ATOM 785 O O . GLY A 1 98 ? -9.415 -6.358 4.152 1.00 82.31 98 GLY A O 1
ATOM 786 N N . GLY A 1 99 ? -11.305 -6.183 2.988 1.00 88.62 99 GLY A N 1
ATOM 787 C CA . GLY A 1 99 ? -10.703 -6.724 1.764 1.00 88.62 99 GLY A CA 1
ATOM 788 C C . GLY A 1 99 ? -9.483 -5.952 1.246 1.00 88.62 99 GLY A C 1
ATOM 789 O O . GLY A 1 99 ? -8.571 -6.566 0.697 1.00 88.62 99 GLY A O 1
ATOM 790 N N . ASP A 1 100 ? -9.422 -4.627 1.423 1.00 92.75 100 ASP A N 1
ATOM 791 C CA . ASP A 1 100 ? -8.232 -3.829 1.068 1.00 92.75 100 ASP A CA 1
ATOM 792 C C . ASP A 1 100 ? -7.131 -3.855 2.126 1.00 92.75 100 ASP A C 1
ATOM 794 O O . ASP A 1 100 ? -5.958 -3.702 1.788 1.00 92.75 100 ASP A O 1
ATOM 798 N N . LEU A 1 101 ? -7.493 -4.097 3.385 1.00 94.69 101 LEU A N 1
ATOM 799 C CA . LEU A 1 101 ? -6.529 -4.271 4.462 1.00 94.69 101 LEU A CA 1
ATOM 800 C C . LEU A 1 101 ? -5.831 -5.630 4.349 1.00 94.69 101 LEU A C 1
ATOM 802 O O . LEU A 1 101 ? -4.607 -5.690 4.334 1.00 94.69 101 LEU A O 1
ATOM 806 N N . ASP A 1 102 ? -6.605 -6.702 4.182 1.00 95.62 102 ASP A N 1
ATOM 807 C CA . ASP A 1 102 ? -6.094 -8.054 3.945 1.00 95.62 102 ASP A CA 1
ATOM 808 C C . ASP A 1 102 ? -5.314 -8.104 2.612 1.00 95.62 102 ASP A C 1
ATOM 810 O O . ASP A 1 102 ? -4.297 -8.787 2.483 1.00 95.62 102 ASP A O 1
ATOM 814 N N . GLY A 1 103 ? -5.733 -7.290 1.633 1.00 97.00 103 GLY A N 1
ATOM 815 C CA . GLY A 1 103 ? -5.045 -7.091 0.358 1.00 97.00 103 GLY A CA 1
ATOM 816 C C . GLY A 1 103 ? -3.612 -6.560 0.473 1.00 97.00 103 GLY A C 1
ATOM 817 O O . GLY A 1 103 ? -2.849 -6.716 -0.480 1.00 97.00 103 GLY A O 1
ATOM 818 N N . LEU A 1 104 ? -3.198 -5.997 1.616 1.00 97.62 104 LEU A N 1
ATOM 819 C CA . LEU A 1 104 ? -1.814 -5.555 1.831 1.00 97.62 104 LEU A CA 1
ATOM 820 C C . LEU A 1 104 ? -0.789 -6.682 1.655 1.00 97.62 104 LEU A C 1
ATOM 822 O O . LEU A 1 104 ? 0.337 -6.402 1.246 1.00 97.62 104 LEU A O 1
ATOM 826 N N . ALA A 1 105 ? -1.189 -7.944 1.839 1.00 97.81 105 ALA A N 1
ATOM 827 C CA . ALA A 1 105 ? -0.330 -9.101 1.586 1.00 97.81 105 ALA A CA 1
ATOM 828 C C . ALA A 1 105 ? 0.132 -9.191 0.118 1.00 97.81 105 ALA A C 1
ATOM 830 O O . ALA A 1 105 ? 1.192 -9.742 -0.168 1.00 97.81 105 ALA A O 1
ATOM 831 N N . LEU A 1 106 ? -0.632 -8.613 -0.817 1.00 98.25 106 LEU A N 1
ATOM 832 C CA . LEU A 1 106 ? -0.295 -8.547 -2.244 1.00 98.25 106 LEU A CA 1
ATOM 833 C C . LEU A 1 106 ? 0.630 -7.381 -2.591 1.00 98.25 106 LEU A C 1
ATOM 835 O O . LEU A 1 106 ? 1.207 -7.363 -3.678 1.00 98.25 106 LEU A O 1
ATOM 839 N N . LEU A 1 107 ? 0.773 -6.393 -1.705 1.00 98.12 107 LEU A N 1
ATOM 840 C CA . LEU A 1 107 ? 1.490 -5.160 -2.011 1.00 98.12 107 LEU A CA 1
ATOM 841 C C . LEU A 1 107 ? 2.959 -5.399 -2.417 1.00 98.12 107 LEU A C 1
ATOM 843 O O . LEU A 1 107 ? 3.375 -4.804 -3.413 1.00 98.12 107 LEU A O 1
ATOM 847 N N . PRO A 1 108 ? 3.730 -6.299 -1.768 1.00 98.06 108 PRO A N 1
ATOM 848 C CA . PRO A 1 108 ? 5.072 -6.676 -2.226 1.00 98.06 108 PRO A CA 1
ATOM 849 C C . PRO A 1 108 ? 5.109 -7.140 -3.692 1.00 98.06 108 PRO A C 1
ATOM 851 O O . PRO A 1 108 ? 5.927 -6.664 -4.485 1.00 98.06 108 PRO A O 1
ATOM 854 N N . LEU A 1 109 ? 4.175 -8.016 -4.081 1.00 98.44 109 LEU A N 1
ATOM 855 C CA . LEU A 1 109 ? 4.052 -8.519 -5.450 1.00 98.44 109 LEU A CA 1
ATOM 856 C C . LEU A 1 109 ? 3.665 -7.396 -6.420 1.00 98.44 109 LEU A C 1
ATOM 858 O O . LEU A 1 109 ? 4.273 -7.246 -7.479 1.00 98.44 109 LEU A O 1
ATOM 862 N N . PHE A 1 110 ? 2.685 -6.574 -6.051 1.00 98.56 110 PHE A N 1
ATOM 863 C CA . PHE A 1 110 ? 2.184 -5.490 -6.891 1.00 98.56 110 PHE A CA 1
ATOM 864 C C . PHE A 1 110 ? 3.237 -4.406 -7.145 1.00 98.56 110 PHE A C 1
ATOM 866 O O . PHE A 1 110 ? 3.442 -4.014 -8.296 1.00 98.56 110 PHE A O 1
ATOM 873 N N . LEU A 1 111 ? 3.957 -3.970 -6.106 1.00 98.69 111 LEU A N 1
ATOM 874 C CA . LEU A 1 111 ? 5.080 -3.036 -6.235 1.00 98.69 111 LEU A CA 1
ATOM 875 C C . LEU A 1 111 ? 6.180 -3.625 -7.130 1.00 98.69 111 LEU A C 1
ATOM 877 O O . LEU A 1 111 ? 6.666 -2.946 -8.039 1.00 98.69 111 LEU A O 1
ATOM 881 N N . SER A 1 112 ? 6.523 -4.902 -6.920 1.00 98.50 112 SER A N 1
ATOM 882 C CA . SER A 1 112 ? 7.512 -5.624 -7.726 1.00 98.50 112 SER A CA 1
ATOM 883 C C . SER A 1 112 ? 7.147 -5.639 -9.210 1.00 98.50 112 SER A C 1
ATOM 885 O O . SER A 1 112 ? 7.938 -5.212 -10.054 1.00 98.50 112 SER A O 1
ATOM 887 N N . MET A 1 113 ? 5.919 -6.043 -9.535 1.00 97.88 113 MET A N 1
ATOM 888 C CA . MET A 1 113 ? 5.430 -6.104 -10.910 1.00 97.88 113 MET A CA 1
ATOM 889 C C . MET A 1 113 ? 5.416 -4.723 -11.578 1.00 97.88 113 MET A C 1
ATOM 891 O O . MET A 1 113 ? 5.849 -4.597 -12.723 1.00 97.88 113 MET A O 1
ATOM 895 N N . ARG A 1 114 ? 4.973 -3.666 -10.880 1.00 98.19 114 ARG A N 1
ATOM 896 C CA . ARG A 1 114 ? 4.972 -2.300 -11.436 1.00 98.19 114 ARG A CA 1
ATOM 897 C C . ARG A 1 114 ? 6.388 -1.782 -11.690 1.00 98.19 114 ARG A C 1
ATOM 899 O O . ARG A 1 114 ? 6.641 -1.188 -12.740 1.00 98.19 114 ARG A O 1
ATOM 906 N N . ALA A 1 115 ? 7.328 -2.061 -10.790 1.00 98.31 115 ALA A N 1
ATOM 907 C CA . ALA A 1 115 ? 8.738 -1.752 -11.011 1.00 98.31 115 ALA A CA 1
ATOM 908 C C . ALA A 1 115 ? 9.315 -2.544 -12.200 1.00 98.31 115 ALA A C 1
ATOM 910 O O . ALA A 1 115 ? 9.990 -1.965 -13.050 1.00 98.31 115 ALA A O 1
ATOM 911 N N . ALA A 1 116 ? 8.988 -3.833 -12.335 1.00 97.75 116 ALA A N 1
ATOM 912 C CA . ALA A 1 116 ? 9.425 -4.663 -13.458 1.00 97.75 116 ALA A CA 1
ATOM 913 C C . ALA A 1 116 ? 8.902 -4.145 -14.811 1.00 97.75 116 ALA A C 1
ATOM 915 O O . ALA A 1 116 ? 9.665 -4.075 -15.777 1.00 97.75 116 ALA A O 1
ATOM 916 N N . VAL A 1 117 ? 7.643 -3.695 -14.876 1.00 96.31 117 VAL A N 1
ATOM 917 C CA . VAL A 1 117 ? 7.078 -3.040 -16.071 1.00 96.31 117 VAL A CA 1
ATOM 918 C C . VAL A 1 117 ? 7.877 -1.784 -16.433 1.00 96.31 117 VAL A C 1
ATOM 920 O O . VAL A 1 117 ? 8.276 -1.621 -17.587 1.00 96.31 117 VAL A O 1
ATOM 923 N N . ARG A 1 118 ? 8.189 -0.914 -15.459 1.00 97.31 118 ARG A N 1
ATOM 924 C CA . ARG A 1 118 ? 9.006 0.293 -15.704 1.00 97.31 118 ARG A CA 1
ATOM 925 C C . ARG A 1 118 ? 10.431 -0.029 -16.132 1.00 97.31 118 ARG A C 1
ATOM 927 O O . ARG A 1 118 ? 10.970 0.675 -16.989 1.00 97.31 118 ARG A O 1
ATOM 934 N N . ALA A 1 119 ? 11.020 -1.085 -15.580 1.00 97.56 119 ALA A N 1
ATOM 935 C CA . ALA A 1 119 ? 12.321 -1.578 -16.006 1.00 97.56 119 ALA A CA 1
ATOM 936 C C . ALA A 1 119 ? 12.285 -2.028 -17.471 1.00 97.56 119 ALA A C 1
ATOM 938 O O . ALA A 1 119 ? 13.101 -1.576 -18.273 1.00 97.56 119 ALA A O 1
ATOM 939 N N . HIS A 1 120 ? 11.304 -2.853 -17.840 1.00 96.69 120 HIS A N 1
ATOM 940 C CA . HIS A 1 120 ? 11.164 -3.377 -19.196 1.00 96.69 120 HIS A CA 1
ATOM 941 C C . HIS A 1 120 ? 10.937 -2.261 -20.224 1.00 96.69 120 HIS A C 1
ATOM 943 O O . HIS A 1 120 ? 11.713 -2.119 -21.167 1.00 96.69 120 HIS A O 1
ATOM 949 N N . VAL A 1 121 ? 9.931 -1.407 -20.003 1.00 95.56 121 VAL A N 1
ATOM 950 C CA . VAL A 1 121 ? 9.622 -0.280 -20.901 1.00 95.56 121 VAL A CA 1
ATOM 951 C C . VAL A 1 121 ? 10.808 0.679 -21.004 1.00 95.56 121 VAL A C 1
ATOM 953 O O . VAL A 1 121 ? 11.167 1.112 -22.099 1.00 95.56 121 VAL A O 1
ATOM 956 N N . GLY A 1 122 ? 11.454 0.991 -19.877 1.00 96.50 122 GLY A N 1
ATOM 957 C CA . GLY A 1 122 ? 12.624 1.863 -19.851 1.00 96.50 122 GLY A CA 1
ATOM 958 C C . GLY A 1 122 ? 13.804 1.302 -20.646 1.00 96.50 122 GLY A C 1
ATOM 959 O O . GLY A 1 122 ? 14.459 2.058 -21.361 1.00 96.50 122 GLY A O 1
ATOM 960 N N . ALA A 1 123 ? 14.057 -0.007 -20.560 1.00 97.44 123 ALA A N 1
ATOM 961 C CA . ALA A 1 123 ? 15.118 -0.673 -21.311 1.00 97.44 123 ALA A CA 1
ATOM 962 C C . ALA A 1 123 ? 14.823 -0.698 -22.819 1.00 97.44 123 ALA A C 1
ATOM 964 O O . ALA A 1 123 ? 15.701 -0.358 -23.611 1.00 97.44 123 ALA A O 1
ATOM 965 N N . SER A 1 124 ? 13.585 -1.010 -23.218 1.00 97.19 124 SER A N 1
ATOM 966 C CA . SER A 1 124 ? 13.178 -0.989 -24.630 1.00 97.19 124 SER A CA 1
ATOM 967 C C . SER A 1 124 ? 13.301 0.410 -25.236 1.00 97.19 124 SER A C 1
ATOM 969 O O . SER A 1 124 ? 13.831 0.568 -26.333 1.00 97.19 124 SER A O 1
ATOM 971 N N . GLN A 1 125 ? 12.894 1.450 -24.501 1.00 95.75 125 GLN A N 1
ATOM 972 C CA . GLN A 1 125 ? 13.081 2.836 -24.939 1.00 95.75 125 GLN A CA 1
ATOM 973 C C . GLN A 1 125 ? 14.562 3.221 -25.022 1.00 95.75 125 GLN A C 1
ATOM 975 O O . GLN A 1 125 ? 14.955 3.911 -25.956 1.00 95.75 125 GLN A O 1
ATOM 980 N N . ALA A 1 126 ? 15.395 2.764 -24.083 1.00 96.50 126 ALA A N 1
ATOM 981 C CA . ALA A 1 126 ? 16.835 3.010 -24.121 1.00 96.50 126 ALA A CA 1
ATOM 982 C C . ALA A 1 126 ? 17.493 2.429 -25.382 1.00 96.50 126 ALA A C 1
ATOM 984 O O . ALA A 1 126 ? 18.345 3.084 -25.980 1.00 96.50 126 ALA A O 1
ATOM 985 N N . ALA A 1 127 ? 17.083 1.227 -25.795 1.00 96.12 127 ALA A N 1
ATOM 986 C CA . ALA A 1 127 ? 17.605 0.555 -26.983 1.00 96.12 127 ALA A CA 1
ATOM 987 C C . ALA A 1 127 ? 17.196 1.238 -28.301 1.00 96.12 127 ALA A C 1
ATOM 989 O O . ALA A 1 127 ? 17.913 1.132 -29.291 1.00 96.12 127 ALA A O 1
ATOM 990 N N . ALA A 1 128 ? 16.066 1.950 -28.312 1.00 95.69 128 ALA A N 1
ATOM 991 C CA . ALA A 1 128 ? 15.568 2.665 -29.487 1.00 95.69 128 ALA A CA 1
ATOM 992 C C . ALA A 1 128 ? 16.185 4.067 -29.674 1.00 95.69 128 ALA A C 1
ATOM 994 O O . ALA A 1 128 ? 15.967 4.704 -30.704 1.00 95.69 128 ALA A O 1
ATOM 995 N N . LEU A 1 129 ? 16.931 4.577 -28.688 1.00 95.81 129 LEU A N 1
ATOM 996 C CA . LEU A 1 129 ? 17.519 5.916 -28.735 1.00 95.81 129 LEU A CA 1
ATOM 997 C C . LEU A 1 129 ? 18.826 5.942 -29.536 1.00 95.81 129 LEU A C 1
ATOM 999 O O . LEU A 1 129 ? 19.753 5.187 -29.253 1.00 95.81 129 LEU A O 1
ATOM 1003 N N . ALA A 1 130 ? 18.925 6.886 -30.476 1.00 95.44 130 ALA A N 1
ATOM 1004 C CA . ALA A 1 130 ? 20.147 7.130 -31.247 1.00 95.44 130 ALA A CA 1
ATOM 1005 C C . ALA A 1 130 ? 21.234 7.865 -30.436 1.00 95.44 130 ALA A C 1
ATOM 1007 O O . ALA A 1 130 ? 22.426 7.645 -30.648 1.00 95.44 130 ALA A O 1
ATOM 1008 N N . ASP A 1 131 ? 20.839 8.729 -29.494 1.00 97.12 131 ASP A N 1
ATOM 1009 C CA . ASP A 1 131 ? 21.776 9.408 -28.596 1.00 97.12 131 ASP A CA 1
ATOM 1010 C C . ASP A 1 131 ? 22.298 8.425 -27.536 1.00 97.12 131 ASP A C 1
ATOM 1012 O O . ASP A 1 131 ? 21.572 7.982 -26.641 1.00 97.12 131 ASP A O 1
ATOM 1016 N N . ALA A 1 132 ? 23.593 8.115 -27.615 1.00 96.00 132 ALA A N 1
ATOM 1017 C CA . ALA A 1 132 ? 24.252 7.179 -26.715 1.00 96.00 132 ALA A CA 1
ATOM 1018 C C . ALA A 1 132 ? 24.284 7.651 -25.247 1.00 96.00 132 ALA A C 1
ATOM 1020 O O . ALA A 1 132 ? 24.281 6.818 -24.337 1.00 96.00 132 ALA A O 1
ATOM 1021 N N . ALA A 1 133 ? 24.342 8.959 -24.983 1.00 96.81 133 ALA A N 1
ATOM 1022 C CA . ALA A 1 133 ? 24.320 9.489 -23.622 1.00 96.81 133 ALA A CA 1
ATOM 1023 C C . ALA A 1 133 ? 22.919 9.364 -23.009 1.00 96.81 133 ALA A C 1
ATOM 1025 O O . ALA A 1 133 ? 22.782 8.896 -21.873 1.00 96.81 133 ALA A O 1
ATOM 1026 N N . GLU A 1 134 ? 21.884 9.706 -23.778 1.00 95.62 134 GLU A N 1
ATOM 1027 C CA . GLU A 1 134 ? 20.486 9.536 -23.375 1.00 95.62 134 GLU A CA 1
ATOM 1028 C C . GLU A 1 134 ? 20.138 8.059 -23.161 1.00 95.62 134 GLU A C 1
ATOM 1030 O O . GLU A 1 134 ? 19.584 7.691 -22.122 1.00 95.62 134 GLU A O 1
ATOM 1035 N N . SER A 1 135 ? 20.539 7.200 -24.104 1.00 97.06 135 SER A N 1
ATOM 1036 C CA . SER A 1 135 ? 20.356 5.750 -24.037 1.00 97.06 135 SER A CA 1
ATOM 1037 C C . SER A 1 135 ? 20.954 5.174 -22.751 1.00 97.06 135 SER A C 1
ATOM 1039 O O . SER A 1 135 ? 20.253 4.512 -21.980 1.00 97.06 135 SER A O 1
ATOM 1041 N N . ARG A 1 136 ? 22.215 5.512 -22.430 1.00 97.31 136 ARG A N 1
ATOM 1042 C CA . ARG A 1 136 ? 22.862 5.074 -21.180 1.00 97.31 136 ARG A CA 1
ATOM 1043 C C . ARG A 1 136 ? 22.117 5.552 -19.935 1.00 97.31 136 ARG A C 1
ATOM 1045 O O . ARG A 1 136 ? 21.941 4.771 -19.001 1.00 97.31 136 ARG A O 1
ATOM 1052 N N . ARG A 1 137 ? 21.650 6.806 -19.908 1.00 96.19 137 ARG A N 1
ATOM 1053 C CA . ARG A 1 137 ? 20.892 7.344 -18.766 1.00 96.19 137 ARG A CA 1
ATOM 1054 C C . ARG A 1 137 ? 19.563 6.612 -18.575 1.00 96.19 137 ARG A C 1
ATOM 1056 O O . ARG A 1 137 ? 19.210 6.258 -17.448 1.00 96.19 137 ARG A O 1
ATOM 1063 N N . ARG A 1 138 ? 18.828 6.362 -19.664 1.00 95.38 138 ARG A N 1
ATOM 1064 C CA . ARG A 1 138 ? 17.548 5.635 -19.639 1.00 95.38 138 ARG A CA 1
ATOM 1065 C C . ARG A 1 138 ? 17.745 4.180 -19.207 1.00 95.38 138 ARG A C 1
ATOM 1067 O O . ARG A 1 138 ? 17.002 3.713 -18.345 1.00 95.38 138 ARG A O 1
ATOM 1074 N N . ALA A 1 139 ? 18.774 3.508 -19.725 1.00 97.56 139 ALA A N 1
ATOM 1075 C CA . ALA A 1 139 ? 19.141 2.148 -19.332 1.00 97.56 139 ALA A CA 1
ATOM 1076 C C . ALA A 1 139 ? 19.535 2.061 -17.847 1.00 97.56 139 ALA A C 1
ATOM 1078 O O . ALA A 1 139 ? 19.117 1.135 -17.153 1.00 97.56 139 ALA A O 1
ATOM 1079 N N . GLY A 1 140 ? 20.274 3.052 -17.331 1.00 97.44 140 GLY A N 1
ATOM 1080 C CA . GLY A 1 140 ? 20.597 3.159 -15.906 1.00 97.44 140 GLY A CA 1
ATOM 1081 C C . GLY A 1 140 ? 19.343 3.197 -15.030 1.00 97.44 140 GLY A C 1
ATOM 1082 O O . GLY A 1 140 ? 19.192 2.366 -14.137 1.00 97.44 140 GLY A O 1
ATOM 1083 N N . ARG A 1 141 ? 18.383 4.071 -15.360 1.00 95.38 141 ARG A N 1
ATOM 1084 C CA . ARG A 1 141 ? 17.089 4.140 -14.654 1.00 95.38 141 ARG A CA 1
ATOM 1085 C C . ARG A 1 141 ? 16.294 2.837 -14.751 1.00 95.38 141 ARG A C 1
ATOM 1087 O O . ARG A 1 141 ? 15.719 2.397 -13.763 1.00 95.38 141 ARG A O 1
ATOM 1094 N N . ALA A 1 142 ? 16.256 2.206 -15.924 1.00 97.31 142 ALA A N 1
ATOM 1095 C CA . ALA A 1 142 ? 15.586 0.917 -16.106 1.00 97.31 142 ALA A CA 1
ATOM 1096 C C . ALA A 1 142 ? 16.176 -0.168 -15.188 1.00 97.31 142 ALA A C 1
ATOM 1098 O O . ALA A 1 142 ? 15.442 -0.942 -14.574 1.00 97.31 142 ALA A O 1
ATOM 1099 N N . ARG A 1 143 ? 17.503 -0.178 -15.033 1.00 97.50 143 ARG A N 1
ATOM 1100 C CA . ARG A 1 143 ? 18.208 -1.088 -14.129 1.00 97.50 143 ARG A CA 1
ATOM 1101 C C . ARG A 1 143 ? 17.891 -0.816 -12.655 1.00 97.50 143 ARG A C 1
ATOM 1103 O O . ARG A 1 143 ? 17.739 -1.768 -11.896 1.00 97.50 143 ARG A O 1
ATOM 1110 N N . GLU A 1 144 ? 17.756 0.445 -12.247 1.00 97.25 144 GLU A N 1
ATOM 1111 C CA . GLU A 1 144 ? 17.325 0.797 -10.884 1.00 97.25 144 GLU A CA 1
ATOM 1112 C C . GLU A 1 144 ? 15.928 0.237 -10.573 1.00 97.25 144 GLU A C 1
ATOM 1114 O O . GLU A 1 144 ? 15.746 -0.391 -9.531 1.00 97.25 144 GLU A O 1
ATOM 1119 N N . TYR A 1 145 ? 14.969 0.380 -11.496 1.00 97.88 145 TYR A N 1
ATOM 1120 C CA . TYR A 1 145 ? 13.641 -0.231 -11.353 1.00 97.88 145 TYR A CA 1
ATOM 1121 C C . TYR A 1 145 ? 13.712 -1.759 -11.256 1.00 97.88 145 TYR A C 1
ATOM 1123 O O . TYR A 1 145 ? 13.006 -2.354 -10.447 1.00 97.88 145 TYR A O 1
ATOM 1131 N N . PHE A 1 146 ? 14.581 -2.406 -12.038 1.00 97.50 146 PHE A N 1
ATOM 1132 C CA . PHE A 1 146 ? 14.758 -3.858 -11.971 1.00 97.50 146 PHE A CA 1
ATOM 1133 C C . PHE A 1 146 ? 15.262 -4.317 -10.595 1.00 97.50 146 PHE A C 1
ATOM 1135 O O . PHE A 1 146 ? 14.770 -5.306 -10.053 1.00 97.50 146 PHE A O 1
ATOM 1142 N N . PHE A 1 147 ? 16.223 -3.603 -10.001 1.00 96.19 147 PHE A N 1
ATOM 1143 C CA . PHE A 1 147 ? 16.690 -3.928 -8.651 1.00 96.19 147 PHE A CA 1
ATOM 1144 C C . PHE A 1 147 ? 15.601 -3.719 -7.604 1.00 96.19 147 PHE A C 1
ATOM 1146 O O . PHE A 1 147 ? 15.396 -4.588 -6.761 1.00 96.19 147 PHE A O 1
ATOM 1153 N N . ARG A 1 148 ? 14.843 -2.630 -7.714 1.00 96.50 148 ARG A N 1
ATOM 1154 C CA . ARG A 1 148 ? 13.724 -2.343 -6.813 1.00 96.50 148 ARG A CA 1
ATOM 1155 C C . ARG A 1 148 ? 12.613 -3.373 -6.902 1.00 96.50 148 ARG A C 1
ATOM 1157 O O . ARG A 1 148 ? 12.114 -3.815 -5.873 1.00 96.50 148 ARG A O 1
ATOM 1164 N N . ALA A 1 149 ? 12.312 -3.856 -8.107 1.00 98.06 149 ALA A N 1
ATOM 1165 C CA . ALA A 1 149 ? 11.382 -4.961 -8.302 1.00 98.06 149 ALA A CA 1
ATOM 1166 C C . ALA A 1 149 ? 11.776 -6.200 -7.479 1.00 98.06 149 ALA A C 1
ATOM 1168 O O . ALA A 1 149 ? 10.912 -6.861 -6.907 1.00 98.06 149 ALA A O 1
ATOM 1169 N N . ARG A 1 150 ? 13.078 -6.494 -7.376 1.00 96.50 150 ARG A N 1
ATOM 1170 C CA . ARG A 1 150 ? 13.589 -7.606 -6.561 1.00 96.50 150 ARG A CA 1
ATOM 1171 C C . ARG A 1 150 ? 13.531 -7.312 -5.066 1.00 96.50 150 ARG A C 1
ATOM 1173 O O . ARG A 1 150 ? 13.171 -8.199 -4.304 1.00 96.50 150 ARG A O 1
ATOM 1180 N N . GLU A 1 151 ? 13.875 -6.094 -4.651 1.00 95.81 151 GLU A N 1
ATOM 1181 C CA . GLU A 1 151 ? 13.824 -5.685 -3.240 1.00 95.81 151 GLU A CA 1
ATOM 1182 C C . GLU A 1 151 ? 12.407 -5.789 -2.666 1.00 95.81 151 GLU A C 1
ATOM 1184 O O . GLU A 1 151 ? 12.237 -6.260 -1.544 1.00 95.81 151 GLU A O 1
ATOM 1189 N N . TYR A 1 152 ? 11.381 -5.432 -3.447 1.00 97.81 152 TYR A N 1
ATOM 1190 C CA . TYR A 1 152 ? 9.991 -5.546 -3.000 1.00 97.81 152 TYR A CA 1
ATOM 1191 C C . TYR A 1 152 ? 9.560 -6.980 -2.688 1.00 97.81 152 TYR A C 1
ATOM 1193 O O . TYR A 1 152 ? 8.688 -7.158 -1.849 1.00 97.81 152 TYR A O 1
ATOM 1201 N N . LEU A 1 153 ? 10.176 -7.998 -3.296 1.00 96.94 153 LEU A N 1
ATOM 1202 C CA . LEU A 1 153 ? 9.852 -9.407 -3.037 1.00 96.94 153 LEU A CA 1
ATOM 1203 C C . LEU A 1 153 ? 10.496 -9.965 -1.760 1.00 96.94 153 LEU A C 1
ATOM 1205 O O . LEU A 1 153 ? 10.226 -11.106 -1.396 1.00 96.94 153 LEU A O 1
ATOM 1209 N N . ALA A 1 154 ? 11.336 -9.185 -1.078 1.00 94.25 154 ALA A N 1
ATOM 1210 C CA . ALA A 1 154 ? 11.970 -9.566 0.181 1.00 94.25 154 ALA A CA 1
ATOM 1211 C C . ALA A 1 154 ? 11.673 -8.528 1.281 1.00 94.25 154 ALA A C 1
ATOM 1213 O O . ALA A 1 154 ? 12.599 -7.894 1.797 1.00 94.25 154 ALA A O 1
ATOM 1214 N N . PRO A 1 155 ? 10.389 -8.303 1.632 1.00 95.12 155 PRO A N 1
ATOM 1215 C CA . PRO A 1 155 ? 10.040 -7.335 2.659 1.00 95.12 155 PRO A CA 1
ATOM 1216 C C . PRO A 1 155 ? 10.613 -7.754 4.027 1.00 95.12 155 PRO A C 1
ATOM 1218 O O . PRO A 1 155 ? 10.645 -8.945 4.346 1.00 95.12 155 PRO A O 1
ATOM 1221 N N . PRO A 1 156 ? 11.048 -6.797 4.867 1.00 95.69 156 PRO A N 1
ATOM 1222 C CA . PRO A 1 156 ? 11.417 -7.096 6.246 1.00 95.69 156 PRO A CA 1
ATOM 1223 C C . PRO A 1 156 ? 10.184 -7.552 7.048 1.00 95.69 156 PRO A C 1
ATOM 1225 O O . PRO A 1 156 ? 9.061 -7.172 6.703 1.00 95.69 156 PRO A O 1
ATOM 1228 N N . PRO A 1 157 ? 10.371 -8.314 8.142 1.00 96.00 157 PRO A N 1
ATOM 1229 C CA . PRO A 1 157 ? 9.261 -8.737 8.988 1.00 96.00 157 PRO A CA 1
ATOM 1230 C C . PRO A 1 157 ? 8.512 -7.525 9.575 1.00 96.00 157 PRO A C 1
ATOM 1232 O O . PRO A 1 157 ? 9.145 -6.512 9.905 1.00 96.00 157 PRO A O 1
ATOM 1235 N N . PRO A 1 158 ? 7.177 -7.609 9.720 1.00 97.81 158 PRO A N 1
ATOM 1236 C CA . PRO A 1 158 ? 6.385 -6.518 10.261 1.00 97.81 158 PRO A CA 1
ATOM 1237 C C . PRO A 1 158 ? 6.673 -6.308 11.750 1.00 97.81 158 PRO A C 1
ATOM 1239 O O . PR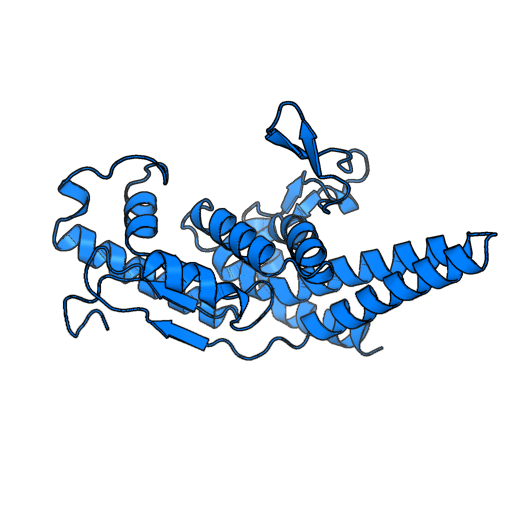O A 1 158 ? 6.945 -7.245 12.499 1.00 97.81 158 PRO A O 1
ATOM 1242 N N . VAL A 1 159 ? 6.570 -5.055 12.184 1.00 97.81 159 VAL A N 1
ATOM 1243 C CA . VAL A 1 159 ? 6.695 -4.649 13.589 1.00 97.81 159 VAL A CA 1
ATOM 1244 C C . VAL A 1 159 ? 5.496 -3.809 14.004 1.00 97.81 159 VAL A C 1
ATOM 1246 O O . VAL A 1 159 ? 4.945 -3.069 13.188 1.00 97.81 159 VAL A O 1
ATOM 1249 N N . LEU A 1 160 ? 5.118 -3.886 15.279 1.00 97.25 160 LEU A N 1
ATOM 1250 C CA . LEU A 1 160 ? 4.134 -2.994 15.884 1.00 97.25 160 LEU A CA 1
ATOM 1251 C C . LEU A 1 160 ? 4.838 -1.996 16.804 1.00 97.25 160 LEU A C 1
ATOM 1253 O O . LEU A 1 160 ? 5.629 -2.386 17.660 1.00 97.25 160 LEU A O 1
ATOM 1257 N N . ILE A 1 161 ? 4.518 -0.712 16.647 1.00 94.94 161 ILE A N 1
ATOM 1258 C CA . ILE A 1 161 ? 4.929 0.357 17.560 1.00 94.94 161 ILE A CA 1
ATOM 1259 C C . ILE A 1 161 ? 3.681 1.027 18.122 1.00 94.94 161 ILE A C 1
ATOM 1261 O O . ILE A 1 161 ? 2.918 1.639 17.379 1.00 94.94 161 ILE A O 1
ATOM 1265 N N . ALA A 1 162 ? 3.493 0.958 19.436 1.00 91.12 162 ALA A N 1
ATOM 1266 C CA . ALA A 1 162 ? 2.459 1.717 20.130 1.00 91.12 162 ALA A CA 1
ATOM 1267 C C . ALA A 1 162 ? 2.992 3.099 20.539 1.00 91.12 162 ALA A C 1
ATOM 1269 O O . ALA A 1 162 ? 4.070 3.216 21.125 1.00 91.12 162 ALA A O 1
ATOM 1270 N N . VAL A 1 163 ? 2.239 4.156 20.233 1.00 86.62 163 VAL A N 1
ATOM 1271 C CA . VAL A 1 163 ? 2.579 5.543 20.574 1.00 86.62 163 VAL A CA 1
ATOM 1272 C C . VAL A 1 163 ? 1.600 6.051 21.632 1.00 86.62 163 VAL A C 1
ATOM 1274 O O . VAL A 1 163 ? 0.479 6.440 21.318 1.00 86.62 163 VAL A O 1
ATOM 1277 N N . GLY A 1 164 ? 2.036 6.064 22.894 1.00 77.75 164 GLY A N 1
ATOM 1278 C CA . GLY A 1 164 ? 1.241 6.529 24.037 1.00 77.75 164 GLY A CA 1
ATOM 1279 C C . GLY A 1 164 ? 1.513 7.983 24.452 1.00 77.75 164 GLY A C 1
ATOM 1280 O O . GLY A 1 164 ? 2.527 8.580 24.091 1.00 77.75 164 GLY A O 1
ATOM 1281 N N . GLY A 1 165 ? 0.600 8.569 25.240 1.00 72.62 165 GLY A N 1
ATOM 1282 C CA . GLY A 1 165 ? 0.760 9.894 25.870 1.00 72.62 165 GLY A CA 1
ATOM 1283 C C . GLY A 1 165 ? -0.508 10.768 25.898 1.00 72.62 165 GLY A C 1
ATOM 1284 O O . GLY A 1 165 ? -1.515 10.475 25.254 1.00 72.62 165 GLY A O 1
ATOM 1285 N N . LEU A 1 166 ? -0.456 11.886 26.629 1.00 69.69 166 LEU A N 1
ATOM 1286 C CA . LEU A 1 166 ? -1.601 12.784 26.875 1.00 69.69 166 LEU A CA 1
ATOM 1287 C C . LEU A 1 166 ? -2.133 13.466 25.606 1.00 69.69 166 LEU A C 1
ATOM 1289 O O . LEU A 1 166 ? -1.381 13.705 24.664 1.00 69.69 166 LEU A O 1
ATOM 1293 N N . SER A 1 167 ? -3.422 13.817 25.561 1.00 70.81 167 SER A N 1
ATOM 1294 C CA . SER A 1 167 ? -4.004 14.569 24.434 1.00 70.81 167 SER A CA 1
ATOM 1295 C C . SER A 1 167 ? -3.224 15.866 24.149 1.00 70.81 167 SER A C 1
ATOM 1297 O O . SER A 1 167 ? -2.759 16.526 25.071 1.00 70.81 167 SER A O 1
ATOM 1299 N N . GLY A 1 168 ? -3.030 16.209 22.871 1.00 71.94 168 GLY A N 1
ATOM 1300 C CA . GLY A 1 168 ? -2.271 17.401 22.461 1.00 71.94 168 GLY A CA 1
ATOM 1301 C C . GLY A 1 168 ? -0.738 17.271 22.449 1.00 71.94 168 GLY A C 1
ATOM 1302 O O . GLY A 1 168 ? -0.075 18.152 21.917 1.00 71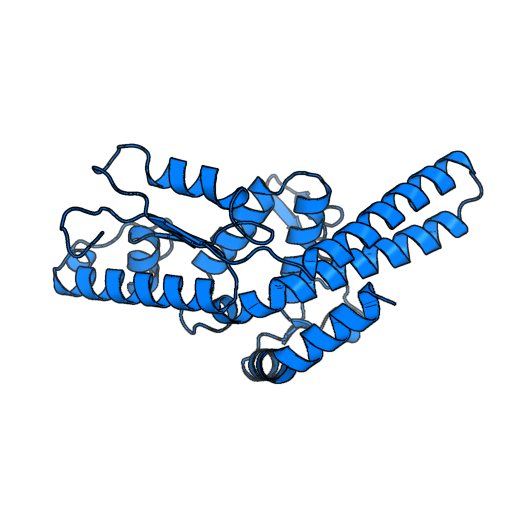.94 168 GLY A O 1
ATOM 1303 N N . SER A 1 169 ? -0.149 16.165 22.922 1.00 75.12 169 SER A N 1
ATOM 1304 C CA . SER A 1 169 ? 1.319 15.987 22.988 1.00 75.12 169 SER A CA 1
ATOM 1305 C C . SER A 1 169 ? 2.030 15.701 21.650 1.00 75.12 169 SER A C 1
ATOM 1307 O O . SER A 1 169 ? 3.222 15.407 21.630 1.00 75.12 169 SER A O 1
ATOM 1309 N N . GLY A 1 170 ? 1.318 15.735 20.518 1.00 81.38 170 GLY A N 1
ATOM 1310 C CA . GLY A 1 170 ? 1.903 15.497 19.191 1.00 81.38 170 GLY A CA 1
ATOM 1311 C C . GLY A 1 170 ? 2.032 14.029 18.751 1.00 81.38 170 GLY A C 1
ATOM 1312 O O . GLY A 1 170 ? 2.609 13.781 17.696 1.00 81.38 170 GLY A O 1
ATOM 1313 N N . LYS A 1 171 ? 1.457 13.062 19.483 1.00 86.06 171 LYS A N 1
ATOM 1314 C CA . LYS A 1 171 ? 1.468 11.614 19.144 1.00 86.06 171 LYS A CA 1
ATOM 1315 C C . LYS A 1 171 ? 1.072 11.311 17.707 1.00 86.06 171 LYS A C 1
ATOM 1317 O O . LYS A 1 171 ? 1.843 10.698 16.985 1.00 86.06 171 LYS A O 1
ATOM 1322 N N . SER A 1 172 ? -0.058 11.844 17.248 1.00 85.00 172 SER A N 1
ATOM 1323 C CA . SER A 1 172 ? -0.535 11.611 15.883 1.00 85.00 172 SER A CA 1
ATOM 1324 C C . SER A 1 172 ? 0.363 12.223 14.815 1.00 85.00 172 SER A C 1
ATOM 1326 O O . SER A 1 172 ? 0.325 11.815 13.655 1.00 85.00 172 SER A O 1
ATOM 1328 N N . ARG A 1 173 ? 1.174 13.232 15.161 1.00 88.88 173 ARG A N 1
ATOM 1329 C CA . ARG A 1 173 ? 2.237 13.715 14.275 1.00 88.88 173 ARG A CA 1
ATOM 1330 C C . ARG A 1 173 ? 3.404 12.734 14.291 1.00 88.88 173 ARG A C 1
ATOM 1332 O O . ARG A 1 173 ? 3.798 12.294 13.221 1.00 88.88 173 ARG A O 1
ATOM 1339 N N . LEU A 1 174 ? 3.897 12.355 15.470 1.00 90.44 174 LEU A N 1
ATOM 1340 C CA . LEU A 1 174 ? 4.986 11.386 15.609 1.00 90.44 174 LEU A CA 1
ATOM 1341 C C . LEU A 1 174 ? 4.671 10.075 14.878 1.00 90.44 174 LEU A C 1
ATOM 1343 O O . LEU A 1 174 ? 5.470 9.637 14.062 1.00 90.44 174 LEU A O 1
ATOM 1347 N N . ALA A 1 175 ? 3.485 9.509 15.099 1.00 92.06 175 ALA A N 1
ATOM 1348 C CA . ALA A 1 175 ? 3.033 8.270 14.482 1.00 92.06 175 ALA A CA 1
ATOM 1349 C C . ALA A 1 175 ? 3.099 8.318 12.946 1.00 92.06 175 ALA A C 1
ATOM 1351 O O . ALA A 1 175 ? 3.605 7.397 12.308 1.00 92.06 175 ALA A O 1
ATOM 1352 N N . ARG A 1 176 ? 2.653 9.433 12.352 1.00 91.12 176 ARG A N 1
ATOM 1353 C CA . ARG A 1 176 ? 2.713 9.655 10.900 1.00 91.12 176 ARG A CA 1
ATOM 1354 C C . ARG A 1 176 ? 4.131 9.887 10.382 1.00 91.12 176 ARG A C 1
ATOM 1356 O O . ARG A 1 176 ? 4.409 9.515 9.251 1.00 91.12 176 ARG A O 1
ATOM 1363 N N . GLU A 1 177 ? 5.011 10.496 11.173 1.00 92.75 177 GLU A N 1
ATOM 1364 C CA . GLU A 1 177 ? 6.403 10.734 10.770 1.00 92.75 177 GLU A CA 1
ATOM 1365 C C . GLU A 1 177 ? 7.272 9.476 10.882 1.00 92.75 177 GLU A C 1
ATOM 1367 O O . GLU A 1 177 ? 8.174 9.303 10.071 1.00 92.75 177 GLU A O 1
ATOM 1372 N N . ILE A 1 178 ? 7.001 8.572 11.833 1.00 95.31 178 ILE A N 1
ATOM 1373 C CA . ILE A 1 178 ? 7.768 7.320 11.954 1.00 95.31 178 ILE A CA 1
ATOM 1374 C C . ILE A 1 178 ? 7.298 6.245 10.969 1.00 95.31 178 ILE A C 1
ATOM 1376 O O . ILE A 1 178 ? 8.109 5.435 10.528 1.00 95.31 178 ILE A O 1
ATOM 1380 N N . ALA A 1 179 ? 6.016 6.240 10.589 1.00 97.12 179 ALA A N 1
ATOM 1381 C CA . ALA A 1 179 ? 5.430 5.190 9.757 1.00 97.12 179 ALA A CA 1
ATOM 1382 C C . ALA A 1 179 ? 6.189 4.896 8.445 1.00 97.12 179 ALA A C 1
ATOM 1384 O O . ALA A 1 179 ? 6.431 3.718 8.174 1.00 97.12 179 ALA A O 1
ATOM 1385 N N . PRO A 1 180 ? 6.653 5.890 7.658 1.00 97.62 180 PRO A N 1
ATOM 1386 C CA . PRO A 1 180 ? 7.405 5.639 6.427 1.00 97.62 180 PRO A CA 1
ATOM 1387 C C . PRO A 1 180 ? 8.707 4.855 6.631 1.00 97.62 180 PRO A C 1
ATOM 1389 O O . PRO A 1 180 ? 9.226 4.286 5.676 1.00 97.62 180 PRO A O 1
ATOM 1392 N N . HIS A 1 181 ? 9.247 4.829 7.851 1.00 96.50 181 HIS A N 1
ATOM 1393 C CA . HIS A 1 181 ? 10.536 4.217 8.175 1.00 96.50 181 HIS A CA 1
ATOM 1394 C C . HIS A 1 181 ? 10.416 2.788 8.721 1.00 96.50 181 HIS A C 1
ATOM 1396 O O . HIS A 1 181 ? 11.426 2.184 9.076 1.00 96.50 181 HIS A O 1
ATOM 1402 N N . LEU A 1 182 ? 9.202 2.237 8.794 1.00 96.75 182 LEU A N 1
ATOM 1403 C CA . LEU A 1 182 ? 8.935 0.942 9.416 1.00 96.75 182 LEU A CA 1
ATOM 1404 C C . LEU A 1 182 ? 8.471 -0.090 8.389 1.00 96.75 182 LEU A C 1
ATOM 1406 O O . LEU A 1 182 ? 7.523 0.152 7.645 1.00 96.75 182 LEU A O 1
ATOM 1410 N N . GLY A 1 183 ? 9.090 -1.271 8.419 1.00 95.88 183 GLY A N 1
ATOM 1411 C CA . GLY A 1 183 ? 8.654 -2.438 7.651 1.00 95.88 183 GLY A CA 1
ATOM 1412 C C . GLY A 1 183 ? 8.773 -2.2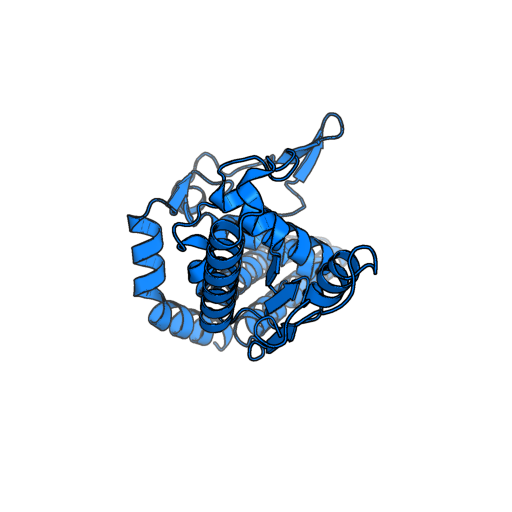96 6.133 1.00 95.88 183 GLY A C 1
ATOM 1413 O O . GLY A 1 183 ? 9.620 -1.562 5.608 1.00 95.88 183 GLY A O 1
ATOM 1414 N N . ALA A 1 184 ? 7.909 -3.035 5.437 1.00 95.56 184 ALA A N 1
ATOM 1415 C CA . ALA A 1 184 ? 7.799 -3.038 3.985 1.00 95.56 184 ALA A CA 1
ATOM 1416 C C . ALA A 1 184 ? 7.407 -1.662 3.421 1.00 95.56 184 ALA A C 1
ATOM 1418 O O . ALA A 1 184 ? 6.806 -0.826 4.102 1.00 95.56 184 ALA A O 1
ATOM 1419 N N . VAL A 1 185 ? 7.748 -1.416 2.156 1.00 96.75 185 VAL A N 1
ATOM 1420 C CA . VAL A 1 185 ? 7.304 -0.219 1.428 1.00 96.75 185 VAL A CA 1
ATOM 1421 C C . VAL A 1 185 ? 5.773 -0.240 1.297 1.00 96.75 185 VAL A C 1
ATOM 1423 O O . VAL A 1 185 ? 5.213 -1.299 1.029 1.00 96.75 185 VAL A O 1
ATOM 1426 N N . PRO A 1 186 ? 5.085 0.905 1.479 1.00 97.19 186 PRO A N 1
ATOM 1427 C CA . PRO A 1 186 ? 5.630 2.252 1.678 1.00 97.19 186 PRO A CA 1
ATOM 1428 C C . PRO A 1 186 ? 5.907 2.642 3.136 1.00 97.19 186 PRO A C 1
ATOM 1430 O O . PRO A 1 186 ? 6.427 3.725 3.393 1.00 97.19 186 PRO A O 1
ATOM 1433 N N . GLY A 1 187 ? 5.612 1.780 4.100 1.00 97.75 187 GLY A N 1
ATOM 1434 C CA . GLY A 1 187 ? 5.778 2.040 5.527 1.00 97.75 187 GLY A CA 1
ATOM 1435 C C . GLY A 1 187 ? 4.592 1.521 6.328 1.00 97.75 187 GLY A C 1
ATOM 1436 O O . GLY A 1 187 ? 3.633 1.008 5.764 1.00 97.75 187 GLY A O 1
ATOM 1437 N N . ALA A 1 188 ? 4.622 1.673 7.643 1.00 98.25 188 ALA A N 1
ATOM 1438 C CA . ALA A 1 188 ? 3.586 1.147 8.515 1.00 98.25 188 ALA A CA 1
ATOM 1439 C C . ALA A 1 188 ? 2.180 1.727 8.253 1.00 98.25 188 ALA A C 1
ATOM 1441 O O . ALA A 1 188 ? 2.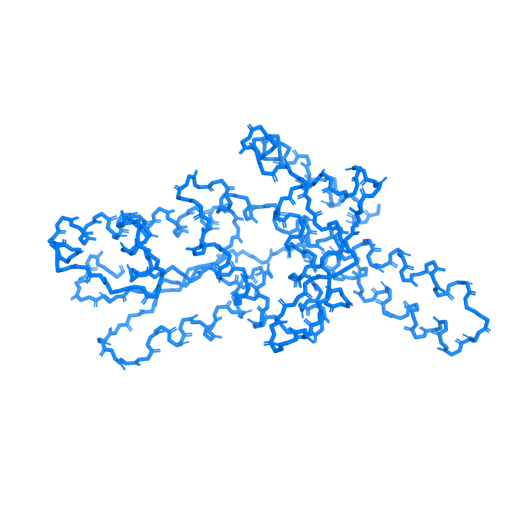005 2.898 7.888 1.00 98.25 188 ALA A O 1
ATOM 1442 N N . ARG A 1 189 ? 1.167 0.901 8.528 1.00 97.62 189 ARG A N 1
ATOM 1443 C CA . ARG A 1 189 ? -0.217 1.332 8.710 1.00 97.62 189 ARG A CA 1
ATOM 1444 C C . ARG A 1 189 ? -0.334 2.082 10.036 1.00 97.62 189 ARG A C 1
ATOM 1446 O O . ARG A 1 189 ? 0.016 1.548 11.083 1.00 97.62 189 ARG A O 1
ATOM 1453 N N . VAL A 1 190 ? -0.836 3.311 10.003 1.00 96.94 190 VAL A N 1
ATOM 1454 C CA . VAL A 1 190 ? -1.113 4.113 11.198 1.00 96.94 190 VAL A CA 1
ATOM 1455 C C . VAL A 1 190 ? -2.561 3.887 11.615 1.00 96.94 190 VAL A C 1
ATOM 1457 O O . VAL A 1 190 ? -3.476 4.448 11.015 1.00 96.94 190 VAL A O 1
ATOM 1460 N N . VAL A 1 191 ? -2.765 3.074 12.647 1.00 95.25 191 VAL A N 1
ATOM 1461 C CA . VAL A 1 191 ? -4.090 2.799 13.213 1.00 95.25 191 VAL A CA 1
ATOM 1462 C C . VAL A 1 191 ? -4.392 3.857 14.264 1.00 95.25 191 VAL A C 1
ATOM 1464 O O . VAL A 1 191 ? -3.627 4.029 15.213 1.00 95.25 191 VAL A O 1
ATOM 1467 N N . ARG A 1 192 ? -5.499 4.584 14.089 1.00 91.88 192 ARG A N 1
ATOM 1468 C CA . ARG A 1 192 ? -5.877 5.702 14.960 1.00 91.88 192 ARG A CA 1
ATOM 1469 C C . ARG A 1 192 ? -7.296 5.552 15.471 1.00 91.88 192 ARG A C 1
ATOM 1471 O O . ARG A 1 192 ? -8.229 5.381 14.685 1.00 91.88 192 ARG A O 1
ATOM 1478 N N . THR A 1 193 ? -7.472 5.725 16.776 1.00 89.62 193 THR A N 1
ATOM 1479 C CA . THR A 1 193 ? -8.796 5.620 17.405 1.00 89.62 193 THR A CA 1
ATOM 1480 C C . THR A 1 193 ? -9.765 6.701 16.929 1.00 89.62 193 THR A C 1
ATOM 1482 O O . THR A 1 193 ? -10.959 6.439 16.823 1.00 89.62 193 THR A O 1
ATOM 1485 N N . ASP A 1 194 ? -9.292 7.908 16.601 1.00 88.50 194 ASP A N 1
ATOM 1486 C CA . ASP A 1 194 ? -10.154 8.986 16.108 1.00 88.50 194 ASP A CA 1
ATOM 1487 C C . ASP A 1 194 ? -10.676 8.710 14.692 1.00 88.50 194 ASP A C 1
ATOM 1489 O O . ASP A 1 194 ? -11.868 8.872 14.441 1.00 88.50 194 ASP A O 1
ATOM 1493 N N . VAL A 1 195 ? -9.815 8.223 13.794 1.00 91.62 195 VAL A N 1
ATOM 1494 C CA . VAL A 1 195 ? -10.204 7.768 12.450 1.00 91.62 195 VAL A CA 1
ATOM 1495 C C . VAL A 1 195 ? -11.180 6.602 12.552 1.00 91.62 195 VAL A C 1
ATOM 1497 O O . VAL A 1 195 ? -12.234 6.632 11.919 1.00 91.62 195 VAL A O 1
ATOM 1500 N N . GLN A 1 196 ? -10.879 5.609 13.389 1.00 92.31 196 GLN A N 1
ATOM 1501 C CA . GLN A 1 196 ? -11.722 4.426 13.505 1.00 92.31 196 GLN A CA 1
ATOM 1502 C C . GLN A 1 196 ? -13.102 4.750 14.079 1.00 92.31 196 GLN A C 1
ATOM 1504 O O . GLN A 1 196 ? -14.110 4.237 13.596 1.00 92.31 196 GLN A O 1
ATOM 1509 N N . ARG A 1 197 ? -13.176 5.677 15.038 1.00 92.69 197 ARG A N 1
ATOM 1510 C CA . ARG A 1 197 ? -14.446 6.166 15.587 1.00 92.69 197 ARG A CA 1
ATOM 1511 C C . ARG A 1 197 ? -15.312 6.828 14.514 1.00 92.69 197 ARG A C 1
ATOM 1513 O O . ARG A 1 197 ? -16.514 6.590 14.483 1.00 92.69 197 ARG A O 1
ATOM 1520 N N . LYS A 1 198 ? -14.708 7.604 13.604 1.00 92.50 198 LYS A N 1
ATOM 1521 C CA . LYS A 1 198 ? -15.415 8.214 12.461 1.00 92.50 198 LYS A CA 1
ATOM 1522 C C . LYS A 1 198 ? -15.909 7.171 11.465 1.00 92.50 198 LYS A C 1
ATOM 1524 O O . LYS A 1 198 ? -17.077 7.206 11.088 1.00 92.50 198 LYS A O 1
ATOM 1529 N N . ARG A 1 199 ? -15.059 6.200 11.116 1.00 92.44 199 ARG A N 1
ATOM 1530 C CA . ARG A 1 199 ? -15.419 5.099 10.207 1.00 92.44 199 ARG A CA 1
ATOM 1531 C C . ARG A 1 199 ? -16.583 4.269 10.755 1.00 92.44 199 ARG A C 1
ATOM 1533 O O . ARG A 1 199 ? -17.526 4.000 10.023 1.00 92.44 199 ARG A O 1
ATOM 1540 N N . LEU A 1 200 ? -16.565 3.933 12.048 1.00 91.75 200 LEU A N 1
ATOM 1541 C CA . LEU A 1 200 ? -17.651 3.194 12.708 1.00 91.75 200 LEU A CA 1
ATOM 1542 C C . LEU A 1 200 ? -18.960 3.990 12.810 1.00 91.75 200 LEU A C 1
ATOM 1544 O O . LEU A 1 200 ? -20.033 3.391 12.822 1.00 91.75 200 LEU A O 1
ATOM 1548 N N . ALA A 1 201 ? -18.878 5.318 12.901 1.00 90.25 201 ALA A N 1
ATOM 1549 C CA . ALA A 1 201 ? -20.039 6.205 12.908 1.00 90.25 201 ALA A CA 1
ATOM 1550 C C . ALA A 1 201 ? -20.566 6.529 11.495 1.00 90.25 201 ALA A C 1
ATOM 1552 O O . ALA A 1 201 ? -21.603 7.176 11.378 1.00 90.25 201 ALA A O 1
ATOM 1553 N N . GLY A 1 202 ? -19.867 6.106 10.434 1.00 89.69 202 GLY A N 1
ATOM 1554 C CA . GLY A 1 202 ? -20.242 6.402 9.050 1.00 89.69 202 GLY A CA 1
ATOM 1555 C C . GLY A 1 202 ? -20.127 7.883 8.674 1.00 89.69 202 GLY A C 1
ATOM 1556 O O . GLY A 1 202 ? -20.821 8.324 7.763 1.00 89.69 202 GLY A O 1
ATOM 1557 N N . ILE A 1 203 ? -19.283 8.653 9.371 1.00 89.38 203 ILE A N 1
ATOM 1558 C CA . ILE A 1 203 ? -19.080 10.086 9.103 1.00 89.38 203 ILE A CA 1
ATOM 1559 C C . ILE A 1 203 ? -17.755 10.338 8.380 1.00 89.38 203 ILE A C 1
ATOM 1561 O O . ILE A 1 203 ? -16.799 9.570 8.541 1.00 89.38 203 ILE A O 1
ATOM 1565 N N . ASP A 1 204 ? -17.670 11.428 7.608 1.00 89.06 204 ASP A N 1
ATOM 1566 C CA . ASP A 1 204 ? -16.428 11.774 6.916 1.00 89.06 204 ASP A CA 1
ATOM 1567 C C . ASP A 1 204 ? -15.297 12.064 7.918 1.00 89.06 204 ASP A C 1
ATOM 1569 O O . ASP A 1 204 ? -15.500 12.545 9.038 1.00 89.06 204 ASP A O 1
ATOM 1573 N N . LEU A 1 205 ? -14.057 11.785 7.510 1.00 86.25 205 LEU A N 1
ATOM 1574 C CA . LEU A 1 205 ? -12.884 11.973 8.360 1.00 86.25 205 LEU A CA 1
ATOM 1575 C C . LEU A 1 205 ? -12.644 13.425 8.783 1.00 86.25 205 LEU A C 1
ATOM 1577 O O . LEU A 1 205 ? -11.895 13.646 9.739 1.00 86.25 205 LEU A O 1
ATOM 1581 N N . PHE A 1 206 ? -13.234 14.405 8.107 1.00 86.69 206 PHE A N 1
ATOM 1582 C CA . PHE A 1 206 ? -13.135 15.817 8.465 1.00 86.69 206 PHE A CA 1
ATOM 1583 C C . PHE A 1 206 ? -14.313 16.316 9.305 1.00 86.69 206 PHE A C 1
ATOM 1585 O O . PHE A 1 206 ? -14.183 17.353 9.957 1.00 86.69 206 PHE A O 1
ATOM 1592 N N . ASP A 1 207 ? -15.393 15.543 9.402 1.00 88.00 207 ASP A N 1
ATOM 1593 C CA . ASP A 1 207 ? -16.576 15.926 10.165 1.00 88.00 207 ASP A CA 1
ATOM 1594 C C . ASP A 1 207 ? -16.379 15.747 11.672 1.00 88.00 207 ASP A C 1
ATOM 1596 O O . ASP A 1 207 ? -15.542 14.967 12.153 1.00 88.00 207 ASP A O 1
ATOM 1600 N N . ARG A 1 208 ? -17.149 16.513 12.450 1.00 87.00 208 ARG A N 1
ATOM 1601 C CA . ARG A 1 208 ? -17.115 16.453 13.912 1.00 87.00 208 ARG A CA 1
ATOM 1602 C C . ARG A 1 208 ? -17.895 15.235 14.405 1.00 87.00 208 ARG A C 1
ATOM 1604 O O . ARG A 1 208 ? -19.041 15.030 14.028 1.00 87.00 208 ARG A O 1
ATOM 1611 N N . LEU A 1 209 ? -17.282 14.470 15.308 1.00 85.50 209 LEU A N 1
ATOM 1612 C CA . LEU A 1 209 ? -17.944 13.353 15.978 1.00 85.50 209 LEU A CA 1
ATOM 1613 C C . LEU A 1 209 ? -19.019 13.858 16.952 1.00 85.50 209 LEU A C 1
ATOM 1615 O O . LEU A 1 209 ? -18.737 14.777 17.732 1.00 85.50 209 LEU A O 1
ATOM 1619 N N . PRO A 1 210 ? -20.214 13.247 16.957 1.00 83.75 210 PRO A N 1
ATOM 1620 C CA . PRO A 1 210 ? -21.246 13.565 17.933 1.00 83.75 210 PRO A CA 1
ATOM 1621 C C . PRO A 1 210 ? -20.874 12.996 19.324 1.00 83.75 210 PRO A C 1
ATOM 1623 O O . PRO A 1 210 ? -20.108 12.024 19.393 1.00 83.75 210 PRO A O 1
ATOM 1626 N N . PRO A 1 211 ? -21.352 13.584 20.442 1.00 80.88 211 PRO A N 1
ATOM 1627 C CA . PRO A 1 211 ? -20.971 13.187 21.807 1.00 80.88 211 PRO A CA 1
ATOM 1628 C C . PRO A 1 211 ? -21.175 11.699 22.128 1.00 80.88 211 PRO A C 1
ATOM 1630 O O . PRO A 1 211 ? -20.378 11.100 22.850 1.00 80.88 211 PRO A O 1
ATOM 1633 N N . GLU A 1 212 ? -22.193 11.077 21.537 1.00 82.06 212 GLU A N 1
ATOM 1634 C CA . GLU A 1 212 ? -22.560 9.662 21.685 1.00 82.06 212 GLU A CA 1
ATOM 1635 C C . GLU A 1 212 ? -21.433 8.726 21.222 1.00 82.06 212 GLU A C 1
ATOM 1637 O O . GLU A 1 212 ? -21.310 7.590 21.692 1.00 82.06 212 GLU A O 1
ATOM 1642 N N . SER A 1 213 ? -20.543 9.237 20.366 1.00 82.56 213 SER A N 1
ATOM 1643 C CA . SER A 1 213 ? -19.347 8.533 19.913 1.00 82.56 213 SER A CA 1
ATOM 1644 C C . SER A 1 213 ? -18.381 8.230 21.050 1.00 82.56 213 SER A C 1
ATOM 1646 O O . SER A 1 213 ? -17.520 7.384 20.857 1.00 82.56 213 SER A O 1
ATOM 1648 N N . TYR A 1 214 ? -18.481 8.894 22.206 1.00 83.50 214 TYR A N 1
ATOM 1649 C CA . TYR A 1 214 ? -17.546 8.771 23.333 1.00 83.50 214 TYR A CA 1
ATOM 1650 C C . TYR A 1 214 ? -18.104 7.998 24.532 1.00 83.50 214 TYR A C 1
ATOM 1652 O O . TYR A 1 214 ? -17.475 7.968 25.590 1.00 83.50 214 TYR A O 1
ATOM 1660 N N . THR A 1 215 ? -19.247 7.328 24.382 1.00 88.56 215 THR A N 1
ATOM 1661 C CA . THR A 1 215 ? -19.744 6.415 25.421 1.00 88.56 215 THR A CA 1
ATOM 1662 C C . THR A 1 215 ? -18.724 5.297 25.714 1.00 88.56 215 THR A C 1
ATOM 1664 O O . THR A 1 215 ? -17.891 4.977 24.854 1.00 88.56 215 THR A O 1
ATOM 1667 N N . PRO A 1 216 ? -18.755 4.676 26.911 1.00 88.69 216 PRO A N 1
ATOM 1668 C CA . PRO A 1 216 ? -17.888 3.537 27.223 1.00 88.69 216 PRO A CA 1
ATOM 1669 C C . PRO A 1 216 ? -17.997 2.414 26.185 1.00 88.69 216 PRO A C 1
ATOM 1671 O O . PRO A 1 216 ? -16.983 1.892 25.732 1.00 88.69 216 PRO A O 1
ATOM 1674 N N . GLU A 1 217 ? -19.218 2.122 25.735 1.00 90.50 217 GLU A N 1
ATOM 1675 C CA . GLU A 1 217 ? -19.479 1.107 24.715 1.00 90.50 217 GLU A CA 1
ATOM 1676 C C . GLU A 1 217 ? -18.929 1.503 23.337 1.00 90.50 217 GLU A C 1
ATOM 1678 O O . GLU A 1 217 ? -18.261 0.703 22.683 1.00 90.50 217 GLU A O 1
ATOM 1683 N N . ALA A 1 218 ? -19.128 2.753 22.902 1.00 89.69 218 ALA A N 1
ATOM 1684 C CA . ALA A 1 218 ? -18.549 3.234 21.646 1.00 89.69 218 ALA A CA 1
ATOM 1685 C C . ALA A 1 218 ? -17.012 3.231 21.682 1.00 89.69 218 ALA A C 1
ATOM 1687 O O . ALA A 1 218 ? -16.359 2.927 20.681 1.00 89.69 218 ALA A O 1
ATOM 1688 N N . SER A 1 219 ? -16.423 3.528 22.841 1.00 89.88 219 SER A N 1
ATOM 1689 C CA . SER A 1 219 ? -14.977 3.450 23.037 1.00 89.88 219 SER A CA 1
ATOM 1690 C C . SER A 1 219 ? -14.483 2.009 22.949 1.00 89.88 219 SER A C 1
ATOM 1692 O O . SER A 1 219 ? -13.574 1.761 22.165 1.00 89.88 219 SER A O 1
ATOM 1694 N N . ARG A 1 220 ? -15.124 1.056 23.638 1.00 91.00 220 ARG A N 1
ATOM 1695 C CA . ARG A 1 220 ? -14.791 -0.375 23.544 1.00 91.00 220 ARG A CA 1
ATOM 1696 C C . ARG A 1 220 ? -14.820 -0.870 22.094 1.00 91.00 220 ARG A C 1
ATOM 1698 O O . ARG A 1 220 ? -13.808 -1.346 21.598 1.00 91.00 220 ARG A O 1
ATOM 1705 N N . ARG A 1 221 ? -15.917 -0.611 21.372 1.00 93.44 221 ARG A N 1
ATOM 1706 C CA . ARG A 1 221 ? -16.053 -0.953 19.942 1.00 93.44 221 ARG A CA 1
ATOM 1707 C C . ARG A 1 221 ? -14.965 -0.330 19.062 1.00 93.44 221 ARG A C 1
ATOM 1709 O O . ARG A 1 221 ? -14.538 -0.941 18.089 1.00 93.44 221 ARG A O 1
ATOM 1716 N N . THR A 1 222 ? -14.533 0.891 19.382 1.00 92.94 222 THR A N 1
ATOM 1717 C CA . THR A 1 222 ? -13.452 1.570 18.652 1.00 92.94 222 THR A CA 1
ATOM 1718 C C . THR A 1 222 ? -12.117 0.858 18.859 1.00 92.94 222 THR A C 1
ATOM 1720 O O . THR A 1 222 ? -11.415 0.617 17.882 1.00 92.94 222 THR A O 1
ATOM 1723 N N . TYR A 1 223 ? -11.771 0.513 20.102 1.00 91.75 223 TYR A N 1
ATOM 1724 C CA . TYR A 1 223 ? -10.529 -0.203 20.402 1.00 91.75 223 TYR A CA 1
ATOM 1725 C C . TYR A 1 223 ? -10.530 -1.613 19.811 1.00 91.75 223 TYR A C 1
ATOM 1727 O O . TYR A 1 223 ? -9.554 -1.969 19.158 1.00 91.75 223 TYR A O 1
ATOM 1735 N N . ASP A 1 224 ? -11.634 -2.357 19.937 1.00 93.56 224 ASP A N 1
ATOM 1736 C CA . ASP A 1 224 ? -11.787 -3.685 19.326 1.00 93.56 224 ASP A CA 1
ATOM 1737 C C . ASP A 1 224 ? -11.511 -3.627 17.812 1.00 93.56 224 ASP A C 1
ATOM 1739 O O . ASP A 1 224 ? -10.735 -4.418 17.280 1.00 93.56 224 ASP A O 1
ATOM 1743 N N . ALA A 1 225 ? -12.069 -2.626 17.121 1.00 93.94 225 ALA A N 1
ATOM 1744 C CA . ALA A 1 225 ? -11.838 -2.438 15.692 1.00 93.94 225 ALA A CA 1
ATOM 1745 C C . ALA A 1 225 ? -10.401 -1.992 15.358 1.00 93.94 225 ALA A C 1
ATOM 1747 O O . ALA A 1 225 ? -9.856 -2.396 14.335 1.00 93.94 225 ALA A O 1
ATOM 1748 N N . CYS A 1 226 ? -9.763 -1.176 16.205 1.00 94.19 226 CYS A N 1
ATOM 1749 C CA . CYS A 1 226 ? -8.351 -0.827 16.036 1.00 94.19 226 CYS A CA 1
ATOM 1750 C C . CYS A 1 226 ? -7.434 -2.046 16.219 1.00 94.19 226 CYS A C 1
ATOM 1752 O O . CYS A 1 226 ? -6.457 -2.181 15.484 1.00 94.19 226 CYS A O 1
ATOM 1754 N N . PHE A 1 227 ? -7.725 -2.923 17.182 1.00 94.75 227 PHE A N 1
ATOM 1755 C CA . PHE A 1 227 ? -6.953 -4.146 17.398 1.00 94.75 227 PHE A CA 1
ATOM 1756 C C . PHE A 1 227 ? -7.121 -5.135 16.245 1.00 94.75 227 PHE A C 1
ATOM 1758 O O . PHE A 1 227 ? -6.118 -5.671 15.779 1.00 94.75 227 PHE A O 1
ATOM 1765 N N . ASP A 1 228 ? -8.344 -5.320 15.739 1.00 95.38 228 ASP A N 1
ATOM 1766 C CA . ASP A 1 228 ? -8.595 -6.137 14.544 1.00 95.38 228 ASP A CA 1
ATOM 1767 C C . ASP A 1 228 ? -7.836 -5.589 13.324 1.00 95.38 228 ASP A C 1
ATOM 1769 O O . ASP A 1 228 ? -7.113 -6.327 12.655 1.00 95.38 228 ASP A O 1
ATOM 1773 N N . GLU A 1 229 ? -7.897 -4.273 13.087 1.00 95.94 229 GLU A N 1
ATOM 1774 C CA . GLU A 1 229 ? -7.169 -3.640 11.984 1.00 95.94 229 GLU A CA 1
ATOM 1775 C C . GLU A 1 229 ? -5.646 -3.808 12.116 1.00 95.94 229 GLU A C 1
ATOM 1777 O O . GLU A 1 229 ? -4.964 -4.134 11.141 1.00 95.94 229 GLU A O 1
ATOM 1782 N N . ALA A 1 230 ? -5.100 -3.623 13.320 1.00 96.50 230 ALA A N 1
ATOM 1783 C CA . ALA A 1 230 ? -3.679 -3.825 13.580 1.00 96.50 230 ALA A CA 1
ATOM 1784 C C . ALA A 1 230 ? -3.264 -5.288 13.355 1.00 96.50 230 ALA A C 1
ATOM 1786 O O . ALA A 1 230 ? -2.260 -5.546 12.691 1.00 96.50 230 ALA A O 1
ATOM 1787 N N . ALA A 1 231 ? -4.041 -6.244 13.869 1.00 96.75 231 ALA A N 1
ATOM 1788 C CA . ALA A 1 231 ? -3.762 -7.668 13.725 1.00 96.75 231 ALA A CA 1
ATOM 1789 C C . ALA A 1 231 ? -3.782 -8.105 12.254 1.00 96.75 231 ALA A C 1
ATOM 1791 O O . ALA A 1 231 ? -2.857 -8.781 11.804 1.00 96.75 231 ALA A O 1
ATOM 1792 N N . ARG A 1 232 ? -4.786 -7.668 11.486 1.00 97.12 232 ARG A N 1
ATOM 1793 C CA . ARG A 1 232 ? -4.896 -7.952 10.048 1.00 97.12 232 ARG A CA 1
ATOM 1794 C C . ARG A 1 232 ? -3.752 -7.344 9.247 1.00 97.12 232 ARG A C 1
ATOM 1796 O O . ARG A 1 232 ? -3.158 -8.039 8.430 1.00 97.12 232 ARG A O 1
ATOM 1803 N N . ALA A 1 233 ? -3.391 -6.087 9.512 1.00 97.31 233 ALA A N 1
ATOM 1804 C CA . ALA A 1 233 ? -2.257 -5.445 8.847 1.00 97.31 233 ALA A CA 1
ATOM 1805 C C . ALA A 1 233 ? -0.943 -6.205 9.100 1.00 97.31 233 ALA A C 1
ATOM 1807 O O . ALA A 1 233 ? -0.202 -6.477 8.156 1.00 97.31 233 ALA A O 1
ATOM 1808 N N . LEU A 1 234 ? -0.686 -6.604 10.351 1.00 98.06 234 LEU A N 1
ATOM 1809 C CA . LEU A 1 234 ? 0.490 -7.403 10.709 1.00 98.06 234 LEU A CA 1
ATOM 1810 C C . LEU A 1 234 ? 0.473 -8.781 10.037 1.00 98.06 234 LEU A C 1
ATOM 1812 O O . LEU A 1 234 ? 1.496 -9.206 9.505 1.00 98.06 234 LEU A O 1
ATOM 1816 N N . ALA A 1 235 ? -0.678 -9.461 10.025 1.00 97.06 235 ALA A N 1
ATOM 1817 C CA . ALA A 1 235 ? -0.848 -10.752 9.356 1.00 97.06 235 ALA A CA 1
ATOM 1818 C C . ALA A 1 235 ? -0.631 -10.649 7.837 1.00 97.06 235 ALA A C 1
ATOM 1820 O O . ALA A 1 235 ? -0.081 -11.562 7.227 1.00 97.06 235 ALA A O 1
ATOM 1821 N N . ALA A 1 236 ? -0.987 -9.508 7.246 1.00 96.88 236 ALA A N 1
ATOM 1822 C CA . ALA A 1 236 ? -0.723 -9.173 5.853 1.00 96.88 236 ALA A CA 1
ATOM 1823 C C . ALA A 1 236 ? 0.738 -8.741 5.586 1.00 96.88 236 ALA A C 1
ATOM 1825 O O . ALA A 1 236 ? 1.070 -8.350 4.470 1.00 96.88 236 ALA A O 1
ATOM 1826 N N . GLY A 1 237 ? 1.625 -8.789 6.587 1.00 97.00 237 GLY A N 1
ATOM 1827 C CA . GLY A 1 237 ? 3.041 -8.433 6.445 1.00 97.00 237 GLY A CA 1
ATOM 1828 C C . GLY A 1 237 ? 3.337 -6.932 6.537 1.00 97.00 237 GLY A C 1
ATOM 1829 O O . GLY A 1 237 ? 4.476 -6.518 6.315 1.00 97.00 237 GLY A O 1
ATOM 1830 N N . GLN A 1 238 ? 2.349 -6.102 6.887 1.00 98.12 238 GLN A N 1
ATOM 1831 C CA . GLN A 1 238 ? 2.518 -4.660 7.039 1.00 98.12 238 GLN A CA 1
ATOM 1832 C C . GLN A 1 238 ? 2.806 -4.292 8.499 1.00 98.12 238 GLN A C 1
ATOM 1834 O O . GLN A 1 238 ? 2.065 -4.655 9.408 1.00 98.12 238 GLN A O 1
ATOM 1839 N N . SER A 1 239 ? 3.860 -3.506 8.739 1.00 98.44 239 SER A N 1
ATOM 1840 C CA . SER A 1 239 ? 4.103 -2.927 10.068 1.00 98.44 239 SER A CA 1
ATOM 1841 C C . SER A 1 239 ? 2.957 -2.012 10.502 1.00 98.44 239 SER A C 1
ATOM 1843 O O . SER A 1 239 ? 2.275 -1.417 9.666 1.00 98.44 239 SER A O 1
ATOM 1845 N N . VAL A 1 240 ? 2.789 -1.832 11.810 1.00 98.31 240 VAL A N 1
ATOM 1846 C CA . VAL A 1 240 ? 1.726 -1.009 12.395 1.00 98.31 240 VAL A CA 1
ATOM 1847 C C . VAL A 1 240 ? 2.302 0.032 13.345 1.00 98.31 240 VAL A C 1
ATOM 1849 O O . VAL A 1 240 ? 3.161 -0.261 14.173 1.00 98.31 240 VAL A O 1
ATOM 1852 N N . VAL A 1 241 ? 1.785 1.254 13.253 1.00 97.31 241 VAL A N 1
ATOM 1853 C CA . VAL A 1 241 ? 1.907 2.267 14.299 1.00 97.31 241 VAL A CA 1
ATOM 1854 C C . VAL A 1 241 ? 0.535 2.454 14.927 1.00 97.31 241 VAL A C 1
ATOM 1856 O O . VAL A 1 241 ? -0.394 2.917 14.268 1.00 97.31 241 VAL A O 1
ATOM 1859 N N . PHE A 1 242 ? 0.409 2.093 16.196 1.00 93.62 242 PHE A N 1
ATOM 1860 C CA . PHE A 1 242 ? -0.829 2.205 16.952 1.00 93.62 242 PHE A CA 1
ATOM 1861 C C . PHE A 1 242 ? -0.846 3.538 17.712 1.00 93.62 242 PHE A C 1
ATOM 1863 O O . PHE A 1 242 ? -0.127 3.713 18.695 1.00 93.62 242 PHE A O 1
ATOM 1870 N N . ASP A 1 243 ? -1.633 4.501 17.229 1.00 88.00 243 ASP A N 1
ATOM 1871 C CA . ASP A 1 243 ? -1.815 5.826 17.834 1.00 88.00 243 ASP A CA 1
ATOM 1872 C C . ASP A 1 243 ? -3.139 5.857 18.603 1.00 88.00 243 ASP A C 1
ATOM 1874 O O . ASP A 1 243 ? -4.211 6.175 18.071 1.00 88.00 243 ASP A O 1
ATOM 1878 N N . ALA A 1 244 ? -3.057 5.491 19.880 1.00 74.06 244 ALA A N 1
ATOM 1879 C CA . ALA A 1 244 ? -4.174 5.534 20.805 1.00 74.06 244 ALA A CA 1
ATOM 1880 C C . ALA A 1 244 ? -3.844 6.409 22.014 1.00 74.06 244 ALA A C 1
ATOM 1882 O O . ALA A 1 244 ? -2.703 6.515 22.468 1.00 74.06 244 ALA A O 1
ATOM 1883 N N . VAL A 1 245 ? -4.875 7.049 22.567 1.00 63.88 245 VAL A N 1
ATOM 1884 C CA . VAL A 1 245 ? -4.756 7.733 23.853 1.00 63.88 245 VAL A CA 1
ATOM 1885 C C . VAL A 1 245 ? -4.752 6.644 24.926 1.00 63.88 245 VAL A C 1
ATOM 1887 O O . VAL A 1 245 ? -5.808 6.259 25.406 1.00 63.88 245 VAL A O 1
ATOM 1890 N N . SER A 1 246 ? -3.584 6.094 25.258 1.00 56.75 246 SER A N 1
ATOM 1891 C CA . SER A 1 246 ? -3.463 5.103 26.334 1.00 56.75 246 SER A CA 1
ATOM 1892 C C . SER A 1 246 ? -3.639 5.790 27.692 1.00 56.75 246 SER A C 1
ATOM 1894 O O . SER A 1 246 ? -2.667 6.259 28.291 1.00 56.75 246 SER A O 1
ATOM 1896 N N . LEU A 1 247 ? -4.884 5.900 28.165 1.00 53.38 247 LEU A N 1
ATOM 1897 C CA . LEU A 1 247 ? -5.216 6.421 29.495 1.00 53.38 247 LEU A CA 1
ATOM 1898 C C . LEU A 1 247 ? -5.259 5.295 30.537 1.00 53.38 247 LEU A C 1
ATOM 1900 O O . LEU A 1 247 ? -5.024 5.559 31.716 1.00 53.38 247 LEU A O 1
ATOM 1904 N N . LYS A 1 248 ? -5.494 4.042 30.122 1.00 55.47 248 LYS A N 1
ATOM 1905 C CA . LYS A 1 248 ? -5.570 2.861 31.001 1.00 55.47 248 LYS A CA 1
ATOM 1906 C C . LYS A 1 248 ? -4.507 1.801 30.668 1.00 55.47 248 LYS A C 1
ATOM 1908 O O . LYS A 1 248 ? -4.022 1.765 29.542 1.00 55.47 248 LYS A O 1
ATOM 1913 N N . PRO A 1 249 ? -4.122 0.930 31.623 1.00 53.75 249 PRO A N 1
ATOM 1914 C CA . PRO A 1 249 ? -3.175 -0.165 31.376 1.00 53.75 249 PRO A CA 1
ATOM 1915 C C . PRO A 1 249 ? -3.631 -1.161 30.303 1.00 53.75 249 PRO A C 1
ATOM 1917 O O . PRO A 1 249 ? -2.796 -1.645 29.557 1.00 53.75 249 PRO A O 1
ATOM 1920 N N . GLU A 1 250 ? -4.936 -1.417 30.199 1.00 55.88 250 GLU A N 1
ATOM 1921 C CA . GLU A 1 250 ? -5.545 -2.302 29.187 1.00 55.88 250 GLU A CA 1
ATOM 1922 C C . GLU A 1 250 ? -5.500 -1.710 27.763 1.00 55.88 250 GLU A C 1
ATOM 1924 O O . GLU A 1 250 ? -5.752 -2.403 26.786 1.00 55.88 250 GLU A O 1
ATOM 1929 N N . GLU A 1 251 ? -5.182 -0.417 27.645 1.00 49.09 251 GLU A N 1
ATOM 1930 C CA . GLU A 1 251 ? -5.070 0.330 26.386 1.00 49.09 251 GLU A CA 1
ATOM 1931 C C . GLU A 1 251 ? -3.593 0.507 25.955 1.00 49.09 251 GLU A C 1
ATOM 1933 O O . GLU A 1 251 ? -3.300 1.389 25.136 1.00 49.09 251 GLU A O 1
ATOM 1938 N N . ARG A 1 252 ? -2.654 -0.246 26.554 1.00 52.28 252 ARG A N 1
ATOM 1939 C CA . ARG A 1 252 ? -1.206 -0.223 26.265 1.00 52.28 252 ARG A CA 1
ATOM 1940 C C . ARG A 1 252 ? -0.734 -1.509 25.609 1.00 52.28 252 ARG A C 1
ATOM 1942 O O . ARG A 1 252 ? -1.141 -2.587 26.089 1.00 52.28 252 ARG A O 1
#

Foldseek 3Di:
DLLVVLLVVLCVVCVVLQVVQVVVPQFAQAQLQQAPVQWDQDPNDTDGHDRDDPDCVRGRGGPLLSLLLHQLNCVLVVNLLVSLVSLLVVVLPDALPCSVLLCLLCSLSSSLVSLLVQLVVLLVVLVVDPDVVVSVVSNVSSVSSNVRSSVS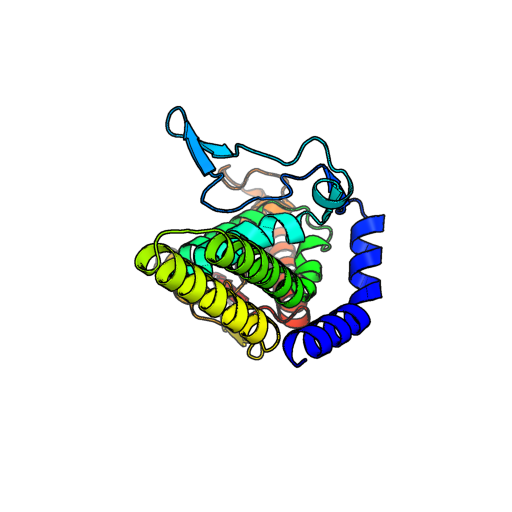SPKDQAAEAEQEDDPPPCSVVVLSVCQCVGIHPSGAHEQELLSLLCSVVVHDSPDDDDPVCPPPVNSVVSLVSSVVSCVSNNVSRHYYYYRDHCPDPVSD

Sequence (252 aa):
DALTDGSRQLQDSLTALLDARRDSGRVRHCHGDLHLANICLFENAPTLFDAIEFNDAFARIDVLYDLAFLLMDLDQRGHRRLASFVLNRYLDRVPLDGGDLDGLALLPLFLSMRAAVRAHVGASQAAALADAAESRRRAGRAREYFFRAREYLAPPPPVLIAVGGLSGSGKSRLAREIAPHLGAVPGARVVRTDVQRKRLAGIDLFDRLPPESYTPEASRRTYDACFDEAARALAAGQSVVFDAVSLKPEER

Radius of gyration: 19.92 Å; chains: 1; bounding box: 47×43×63 Å